Protein AF-A0A1Q2CVS3-F1 (afdb_monomer)

Foldseek 3Di:
DDDDDDDDDDDDDDDDDDDDDDDDDDDDDDPPPPPPDPQPDPDDQQVQLVCQLVLLVVVLVDAFAWFKWKDKSAFIWTWTHHPPDIDIDTRGGNDPDDDDDDDPPPDDAQPRADEDDPSVLVSVLCVVLVVPASDSIKMWMWGDNYHQWIKIFIFRDNDPVCVPPTQTPFIDISSHTQAQQQFWDDLVNLQSQLVSLQSNEDVQKFQKWKDWVQKTWTWYQDDPDDQARIKIFMDGSSRHGDYIDGHDDDCLAGPIDRSVPDGSVLVVVQVVVQVDTDRSNQATWMWMFTDGPNWTWIWIDDDPDIDIGTRD

Mean predicted aligned error: 12.72 Å

Structure (mmCIF, N/CA/C/O backbone):
data_AF-A0A1Q2CVS3-F1
#
_entry.id   AF-A0A1Q2CVS3-F1
#
loop_
_atom_site.group_PDB
_atom_site.id
_atom_site.type_symbol
_atom_site.label_atom_id
_atom_site.label_alt_id
_atom_site.label_comp_id
_atom_site.label_asym_id
_atom_site.label_entity_id
_atom_site.label_seq_id
_atom_site.pdbx_PDB_ins_code
_atom_site.Cartn_x
_atom_site.Cartn_y
_atom_site.Cartn_z
_atom_site.occupancy
_atom_site.B_iso_or_equiv
_atom_site.auth_seq_id
_atom_site.auth_comp_id
_atom_site.auth_asym_id
_atom_site.auth_atom_id
_atom_site.pdbx_PDB_model_num
ATOM 1 N N . MET A 1 1 ? -14.604 55.001 29.189 1.00 36.91 1 MET A N 1
ATOM 2 C CA . MET A 1 1 ? -14.299 56.024 28.166 1.00 36.91 1 MET A CA 1
ATOM 3 C C . MET A 1 1 ? -14.938 55.584 26.853 1.00 36.91 1 MET A C 1
ATOM 5 O O . MET A 1 1 ? -14.862 54.402 26.561 1.00 36.91 1 MET A O 1
ATOM 9 N N . ASN A 1 2 ? -15.637 56.514 26.179 1.00 31.83 2 ASN A N 1
ATOM 10 C CA . ASN A 1 2 ? -16.028 56.586 24.747 1.00 31.83 2 ASN A CA 1
ATOM 11 C C . ASN A 1 2 ? -15.478 55.481 23.822 1.00 31.83 2 ASN A C 1
ATOM 13 O O . ASN A 1 2 ? -14.306 55.166 23.947 1.00 31.83 2 ASN A O 1
ATOM 17 N N . ARG A 1 3 ? -16.114 54.937 22.776 1.00 35.22 3 ARG A N 1
ATOM 18 C CA . ARG A 1 3 ? -17.310 55.106 21.901 1.00 35.22 3 ARG A CA 1
ATOM 19 C C . ARG A 1 3 ? -17.257 53.824 21.007 1.00 35.22 3 ARG A C 1
ATOM 21 O O . ARG A 1 3 ? -16.189 53.245 20.892 1.00 35.22 3 ARG A O 1
ATOM 28 N N . GLY A 1 4 ? -18.263 53.298 20.317 1.00 33.56 4 GLY A N 1
ATOM 29 C CA . GLY A 1 4 ? -19.586 53.765 19.950 1.00 33.56 4 GLY A CA 1
ATOM 30 C C . GLY A 1 4 ? -20.357 52.661 19.200 1.00 33.56 4 GLY A C 1
ATOM 31 O O . GLY A 1 4 ? -19.797 51.656 18.771 1.00 33.56 4 GLY A O 1
ATOM 32 N N . ARG A 1 5 ? -21.669 52.883 19.091 1.00 40.38 5 ARG A N 1
ATOM 33 C CA . ARG A 1 5 ? -22.658 52.148 18.288 1.00 40.38 5 ARG A CA 1
ATOM 34 C C . ARG A 1 5 ? -22.689 52.675 16.854 1.00 40.38 5 ARG A C 1
ATOM 36 O O . ARG A 1 5 ? -22.696 53.894 16.725 1.00 40.38 5 ARG A O 1
ATOM 43 N N . ILE A 1 6 ? -22.916 51.797 15.870 1.00 39.94 6 ILE A N 1
ATOM 44 C CA . ILE A 1 6 ? -23.624 52.002 14.578 1.00 39.94 6 ILE A CA 1
ATOM 45 C C . ILE A 1 6 ? -24.090 50.569 14.180 1.00 39.94 6 ILE A C 1
ATOM 47 O O . ILE A 1 6 ? -23.236 49.698 14.123 1.00 39.94 6 ILE A O 1
ATOM 51 N N . GLY A 1 7 ? -25.353 50.117 14.063 1.00 32.38 7 GLY A N 1
ATOM 52 C CA . GLY A 1 7 ? -26.631 50.705 13.620 1.00 32.38 7 GLY A CA 1
ATOM 53 C C . GLY A 1 7 ? -26.681 50.726 12.080 1.00 32.38 7 GLY A C 1
ATOM 54 O O . GLY A 1 7 ? -25.805 51.322 11.497 1.00 32.38 7 GLY A O 1
ATOM 55 N N . LEU A 1 8 ? -27.621 50.214 11.287 1.00 30.94 8 LEU A N 1
ATOM 56 C CA . LEU A 1 8 ? -28.933 49.593 11.428 1.00 30.94 8 LEU A CA 1
ATOM 57 C C . LEU A 1 8 ? -29.437 49.345 9.967 1.00 30.94 8 LEU A C 1
ATOM 59 O O . LEU A 1 8 ? -29.049 50.094 9.077 1.00 30.94 8 LEU A O 1
ATOM 63 N N . LYS A 1 9 ? -30.409 48.434 9.785 1.00 30.69 9 LYS A N 1
ATOM 64 C CA . LYS A 1 9 ? -31.494 48.416 8.759 1.00 30.69 9 LYS A CA 1
ATOM 65 C C . LYS A 1 9 ? -31.236 48.012 7.287 1.00 30.69 9 LYS A C 1
ATOM 67 O O . LYS A 1 9 ? -30.745 48.783 6.477 1.00 30.69 9 LYS A O 1
ATOM 72 N N . LEU A 1 10 ? -31.772 46.826 6.962 1.00 38.09 10 LEU A N 1
ATOM 73 C CA . LEU A 1 10 ? -32.950 46.548 6.103 1.00 38.09 10 LEU A CA 1
ATOM 74 C C . LEU A 1 10 ? -33.295 47.521 4.957 1.00 38.09 10 LEU A C 1
ATOM 76 O O . LEU A 1 10 ? -33.606 48.686 5.199 1.00 38.09 10 LEU A O 1
ATOM 80 N N . GLY A 1 11 ? -33.483 46.950 3.762 1.00 29.53 11 GLY A N 1
ATOM 81 C CA . GLY A 1 11 ? -34.229 47.547 2.653 1.00 29.53 11 GLY A CA 1
ATOM 82 C C . GLY A 1 11 ? -34.824 46.483 1.725 1.00 29.53 11 GLY A C 1
ATOM 83 O O . GLY A 1 11 ? -34.102 45.843 0.971 1.00 29.53 11 GLY A O 1
ATOM 84 N N . PHE A 1 12 ? -36.142 46.302 1.818 1.00 34.72 12 PHE A N 1
ATOM 85 C CA . PHE A 1 12 ? -37.015 45.618 0.856 1.00 34.72 12 PHE A CA 1
ATOM 86 C C . PHE A 1 12 ? -37.082 46.395 -0.470 1.00 34.72 12 PHE A C 1
ATOM 88 O O . PHE A 1 12 ? -37.048 47.624 -0.458 1.00 34.72 12 PHE A O 1
ATOM 95 N N . GLY A 1 13 ? -37.325 45.703 -1.584 1.00 29.83 13 GLY A N 1
ATOM 96 C CA . GLY A 1 13 ? -37.742 46.341 -2.833 1.00 29.83 13 GLY A CA 1
ATOM 97 C C . GLY A 1 13 ? -38.099 45.319 -3.904 1.00 29.83 13 GLY A C 1
ATOM 98 O O . GLY A 1 13 ? -37.220 44.685 -4.473 1.00 29.83 13 GLY A O 1
ATOM 99 N N . ALA A 1 14 ? -39.395 45.161 -4.152 1.00 33.50 14 ALA A N 1
ATOM 100 C CA . ALA A 1 14 ? -39.967 44.300 -5.174 1.00 33.50 14 ALA A CA 1
ATOM 101 C C . ALA A 1 14 ? -40.617 45.139 -6.295 1.00 33.50 14 ALA A C 1
ATOM 103 O O . ALA A 1 14 ? -41.078 46.249 -6.035 1.00 33.50 14 ALA A O 1
ATOM 104 N N . LEU A 1 15 ? -40.773 44.493 -7.459 1.00 31.34 15 LEU A N 1
ATOM 105 C CA . LEU A 1 15 ? -41.832 44.641 -8.479 1.00 31.34 15 LEU A CA 1
ATOM 106 C C . LEU A 1 15 ? -41.731 45.621 -9.677 1.00 31.34 15 LEU A C 1
ATOM 108 O O . LEU A 1 15 ? -41.201 46.722 -9.593 1.00 31.34 15 LEU A O 1
ATOM 112 N N . CYS A 1 16 ? -42.437 45.157 -10.733 1.00 28.62 16 CYS A N 1
ATOM 113 C CA . CYS A 1 16 ? -42.870 45.736 -12.030 1.00 28.62 16 CYS A CA 1
ATOM 114 C C . CYS A 1 16 ? -41.885 45.548 -13.210 1.00 28.62 16 CYS A C 1
ATOM 116 O O . CYS A 1 16 ? -40.775 46.053 -13.151 1.00 28.62 16 CYS A O 1
ATOM 118 N N . VAL A 1 17 ? -42.107 44.724 -14.255 1.00 31.03 17 VAL A N 1
ATOM 119 C CA . VAL A 1 17 ? -43.226 44.409 -15.200 1.00 31.03 17 VAL A CA 1
ATOM 120 C C . VAL A 1 17 ? -43.328 45.357 -16.417 1.00 31.03 17 VAL A C 1
ATOM 122 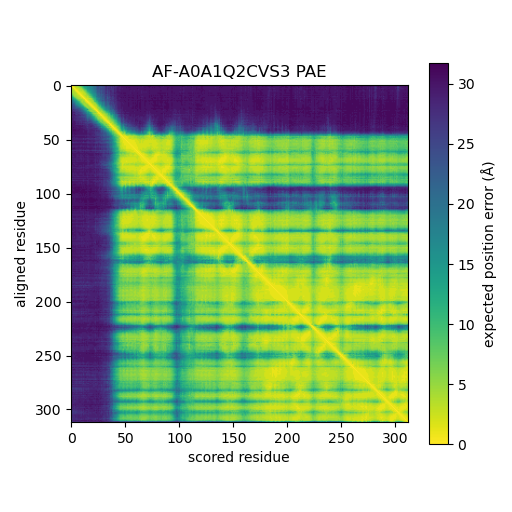O O . VAL A 1 17 ? -43.600 46.538 -16.243 1.00 31.03 17 VAL A O 1
ATOM 125 N N . ALA A 1 18 ? -43.258 44.731 -17.615 1.00 34.16 18 ALA A N 1
ATOM 126 C CA . ALA A 1 18 ? -43.735 45.130 -18.963 1.00 34.16 18 ALA A CA 1
ATOM 127 C C . ALA A 1 18 ? -42.984 46.260 -19.711 1.00 34.16 18 ALA A C 1
ATOM 129 O O . ALA A 1 18 ? -42.494 47.186 -19.090 1.00 34.16 18 ALA A O 1
ATOM 130 N N . ALA A 1 19 ? -42.902 46.339 -21.049 1.00 34.91 19 ALA A N 1
ATOM 131 C CA . ALA A 1 19 ? -43.145 45.453 -22.196 1.00 34.91 19 ALA A CA 1
ATOM 132 C C . ALA A 1 19 ? -42.658 46.183 -23.483 1.00 34.91 19 ALA A C 1
ATOM 134 O O . ALA A 1 19 ? -42.655 47.408 -23.526 1.00 34.91 19 ALA A O 1
ATOM 135 N N . ALA A 1 20 ? -42.385 45.394 -24.531 1.00 34.62 20 ALA A N 1
ATOM 136 C CA . ALA A 1 20 ? -42.551 45.675 -25.970 1.00 34.62 20 ALA A CA 1
ATOM 137 C C . ALA A 1 20 ? -41.551 46.547 -26.787 1.00 34.62 20 ALA A C 1
ATOM 139 O O . ALA A 1 20 ? -41.411 47.747 -26.597 1.00 34.62 20 ALA A O 1
ATOM 140 N N . ALA A 1 21 ? -41.074 45.883 -27.858 1.00 37.03 21 ALA A N 1
ATOM 141 C CA . ALA A 1 21 ? -40.982 46.317 -29.266 1.00 37.03 21 ALA A CA 1
ATOM 142 C C . ALA A 1 21 ? -39.640 46.814 -29.872 1.00 37.03 21 ALA A C 1
ATOM 144 O O . ALA A 1 21 ? -39.291 47.984 -29.797 1.00 37.03 21 ALA A O 1
ATOM 145 N N . ALA A 1 22 ? -39.068 45.899 -30.676 1.00 32.66 22 ALA A N 1
ATOM 146 C CA . ALA A 1 22 ? -38.680 46.050 -32.092 1.00 32.66 22 ALA A CA 1
ATOM 147 C C . ALA A 1 22 ? -37.236 46.434 -32.496 1.00 32.66 22 ALA A C 1
ATOM 149 O O . ALA A 1 22 ? -36.673 47.416 -32.027 1.00 32.66 22 ALA A O 1
ATOM 150 N N . CYS A 1 23 ? -36.779 45.690 -33.527 1.00 27.97 23 CYS A N 1
ATOM 151 C CA . CYS A 1 23 ? -35.682 45.950 -34.482 1.00 27.97 23 CYS A CA 1
ATOM 152 C C . CYS A 1 23 ? -34.262 45.719 -33.915 1.00 27.97 23 CYS A C 1
ATOM 154 O O . CYS A 1 23 ? -33.927 46.248 -32.873 1.00 27.97 23 CYS A O 1
ATOM 156 N N . THR A 1 24 ? -33.342 44.933 -34.485 1.00 35.06 24 THR A N 1
ATOM 157 C CA . THR A 1 24 ? -33.075 44.495 -35.867 1.00 35.06 24 THR A CA 1
ATOM 158 C C . THR A 1 24 ? -31.987 43.404 -35.843 1.00 35.06 24 THR A C 1
ATOM 160 O O . THR A 1 24 ? -31.015 43.556 -35.115 1.00 35.06 24 THR A O 1
ATOM 163 N N . GLY A 1 25 ? -32.141 42.367 -36.675 1.00 39.84 25 GLY A N 1
ATOM 164 C CA . GLY A 1 25 ? -31.099 41.534 -37.306 1.00 39.84 25 GLY A CA 1
ATOM 165 C C . GLY A 1 25 ? -29.820 41.147 -36.545 1.00 39.84 25 GLY A C 1
ATOM 166 O O . GLY A 1 25 ? -28.880 41.932 -36.460 1.00 39.84 25 GLY A O 1
ATOM 167 N N . THR A 1 26 ? -29.702 39.861 -36.214 1.00 42.12 26 THR A N 1
ATOM 168 C CA . THR A 1 26 ? -28.412 39.169 -36.052 1.00 42.12 26 THR A CA 1
ATOM 169 C C . THR A 1 26 ? -28.446 37.855 -36.838 1.00 42.12 26 THR A C 1
ATOM 171 O O . THR A 1 26 ? -29.460 37.157 -36.788 1.00 42.12 26 THR A O 1
ATOM 174 N N . PRO A 1 27 ? -27.396 37.523 -37.611 1.00 45.62 27 PRO A N 1
ATOM 175 C CA . PRO A 1 27 ? -27.364 36.301 -38.402 1.00 45.62 27 PRO A CA 1
ATOM 176 C C . PRO A 1 27 ? -27.197 35.076 -37.496 1.00 45.62 27 PRO A C 1
ATOM 178 O O . PRO A 1 27 ? -26.422 35.086 -36.542 1.00 45.62 27 PRO A O 1
ATOM 181 N N . GLU A 1 28 ? -27.944 34.028 -37.824 1.00 42.72 28 GLU A N 1
ATOM 182 C CA . GLU A 1 28 ? -27.868 32.687 -37.249 1.00 42.72 28 GLU A CA 1
ATOM 183 C C . GLU A 1 28 ? -26.441 32.120 -37.410 1.00 42.72 28 GLU A C 1
ATOM 185 O O . GLU A 1 28 ? -25.948 32.047 -38.541 1.00 42.72 28 GLU A O 1
ATOM 190 N N . PRO A 1 29 ? -25.730 31.743 -36.329 1.00 47.09 29 PRO A N 1
ATOM 191 C CA . PRO A 1 29 ? -24.482 31.015 -36.479 1.00 47.09 29 PRO A CA 1
ATOM 192 C C . PRO A 1 29 ? -24.809 29.593 -36.939 1.00 47.09 29 PRO A C 1
ATOM 194 O O . PRO A 1 29 ? -25.573 28.877 -36.292 1.00 47.09 29 PRO A O 1
ATOM 197 N N . ALA A 1 30 ? -24.229 29.195 -38.072 1.00 48.28 30 ALA A N 1
ATOM 198 C CA . ALA A 1 30 ? -24.288 27.826 -38.566 1.00 48.28 30 ALA A CA 1
ATOM 199 C C . ALA A 1 30 ? -23.888 26.836 -37.452 1.00 48.28 30 ALA A C 1
ATOM 201 O O . ALA A 1 30 ? -22.992 27.152 -36.662 1.00 48.28 30 ALA A O 1
ATOM 202 N N . PRO A 1 31 ? -24.507 25.643 -37.373 1.00 41.72 31 PRO A N 1
ATOM 203 C CA . PRO A 1 31 ? -24.134 24.647 -36.382 1.00 41.72 31 PRO A CA 1
ATOM 204 C C . PRO A 1 31 ? -22.678 24.240 -36.611 1.00 41.72 31 PRO A C 1
ATOM 206 O O . PRO A 1 31 ? -22.347 23.557 -37.580 1.00 41.72 31 PRO A O 1
ATOM 209 N N . THR A 1 32 ? -21.799 24.681 -35.713 1.00 38.53 32 THR A N 1
ATOM 210 C CA . THR A 1 32 ? -20.419 24.217 -35.644 1.00 38.53 32 THR A CA 1
ATOM 211 C C . THR A 1 32 ? -20.460 22.744 -35.267 1.00 38.53 32 THR A C 1
ATOM 213 O O . THR A 1 32 ? -20.572 22.385 -34.096 1.00 38.53 32 THR A O 1
ATOM 216 N N . THR A 1 33 ? -20.399 21.865 -36.264 1.00 37.47 33 THR A N 1
ATOM 217 C CA . THR A 1 33 ? -20.026 20.471 -36.048 1.00 37.47 33 THR A CA 1
ATOM 218 C C . THR A 1 33 ? -18.615 20.481 -35.477 1.00 37.47 33 THR A C 1
ATOM 220 O O . THR A 1 33 ? -17.645 20.688 -36.207 1.00 37.47 33 THR A O 1
ATOM 223 N N . LEU A 1 34 ? -18.511 20.320 -34.157 1.00 36.62 34 LEU A N 1
ATOM 224 C CA . LEU A 1 34 ? -17.269 19.991 -33.474 1.00 36.62 34 LEU A CA 1
ATOM 225 C C . LEU A 1 34 ? -16.791 18.660 -34.052 1.00 36.62 34 LEU A C 1
ATOM 227 O O . LEU A 1 34 ? -17.245 17.589 -33.658 1.00 36.62 34 LEU A O 1
ATOM 231 N N . SER A 1 35 ? -15.912 18.747 -35.047 1.00 38.91 35 SER A N 1
ATOM 232 C CA . SER A 1 35 ? -15.098 17.626 -35.481 1.00 38.91 35 SER A CA 1
ATOM 233 C C . SER A 1 35 ? -14.228 17.257 -34.288 1.00 38.91 35 SER A C 1
ATOM 235 O O . SER A 1 35 ? -13.233 17.926 -34.018 1.00 38.91 35 SER A O 1
ATOM 237 N N . ALA A 1 36 ? -14.642 16.241 -33.532 1.00 39.81 36 ALA A N 1
ATOM 238 C CA . ALA A 1 36 ? -13.784 15.609 -32.551 1.00 39.81 36 ALA A CA 1
ATOM 239 C C . ALA A 1 36 ? -12.568 15.085 -33.318 1.00 39.81 36 ALA A C 1
ATOM 241 O O . ALA A 1 36 ? -12.682 14.143 -34.105 1.00 39.81 36 ALA A O 1
ATOM 242 N N . SER A 1 37 ? -11.423 15.751 -33.158 1.00 37.53 37 SER A N 1
ATOM 243 C CA . SER A 1 37 ? -10.152 15.182 -33.587 1.00 37.53 37 SER A CA 1
ATOM 244 C C . SER A 1 37 ? -10.060 13.787 -32.970 1.00 37.53 37 SER A C 1
ATOM 246 O O . SER A 1 37 ? -10.314 13.659 -31.767 1.00 37.53 37 SER A O 1
ATOM 248 N N . PRO A 1 38 ? -9.766 12.740 -33.759 1.00 36.69 38 PRO A N 1
ATOM 249 C CA . PRO A 1 38 ? -9.561 11.420 -33.193 1.00 36.69 38 PRO A CA 1
ATOM 250 C C . PRO A 1 38 ? -8.479 11.542 -32.120 1.00 36.69 38 PRO A C 1
ATOM 252 O O . PRO A 1 38 ? -7.452 12.187 -32.351 1.00 36.69 38 PRO A O 1
ATOM 255 N N . LEU A 1 39 ? -8.755 10.983 -30.938 1.00 36.28 39 LEU A N 1
ATOM 256 C CA . LEU A 1 39 ? -7.764 10.849 -29.874 1.00 36.28 39 LEU A CA 1
ATOM 257 C C . LEU A 1 39 ? -6.471 10.307 -30.503 1.00 36.28 39 LEU A C 1
ATOM 259 O O . LEU A 1 39 ? -6.564 9.397 -31.337 1.00 36.28 39 LEU A O 1
ATOM 263 N N . PRO A 1 40 ? -5.295 10.878 -30.180 1.00 37.75 40 PRO A N 1
ATOM 264 C CA . PRO A 1 40 ? -4.041 10.376 -30.712 1.00 37.75 40 PRO A CA 1
ATOM 265 C C . PRO A 1 40 ? -3.969 8.872 -30.451 1.00 37.75 40 PRO A C 1
ATOM 267 O O . PRO A 1 40 ? -4.173 8.403 -29.332 1.00 37.75 40 PRO A O 1
ATOM 270 N N . VAL A 1 41 ? -3.761 8.121 -31.532 1.00 39.34 41 VAL A N 1
ATOM 271 C CA . VAL A 1 41 ? -3.515 6.679 -31.485 1.00 39.34 41 VAL A CA 1
ATOM 272 C C . VAL A 1 41 ? -2.334 6.462 -30.537 1.00 39.34 41 VAL A C 1
ATOM 274 O O . VAL A 1 41 ? -1.356 7.205 -30.669 1.00 39.34 41 VAL A O 1
ATOM 277 N N . PRO A 1 42 ? -2.395 5.502 -29.595 1.00 43.06 42 PRO A N 1
ATOM 278 C CA . PRO A 1 42 ? -1.277 5.241 -28.702 1.00 43.06 42 PRO A CA 1
ATOM 279 C C . PRO A 1 42 ? -0.013 5.024 -29.538 1.00 43.06 42 PRO A C 1
ATOM 281 O O . PRO A 1 42 ? 0.030 4.162 -30.420 1.00 43.06 42 PRO A O 1
ATOM 284 N N . SER A 1 43 ? 0.986 5.877 -29.300 1.00 50.56 43 SER A N 1
ATOM 285 C CA . SER A 1 43 ? 2.341 5.721 -29.817 1.00 50.56 43 SER A CA 1
ATOM 286 C C . SER A 1 43 ? 2.814 4.302 -29.508 1.00 50.56 43 SER A C 1
ATOM 288 O O . SER A 1 43 ? 2.524 3.800 -28.421 1.00 50.56 43 SER A O 1
ATOM 290 N N . ALA A 1 44 ? 3.505 3.660 -30.457 1.00 47.75 44 ALA A N 1
ATOM 291 C CA . ALA A 1 44 ? 4.076 2.325 -30.276 1.00 47.75 44 ALA A CA 1
ATOM 292 C C . ALA A 1 44 ? 4.723 2.181 -28.883 1.00 47.75 44 ALA A C 1
ATOM 294 O O . ALA A 1 44 ? 5.300 3.166 -28.399 1.00 47.75 44 ALA A O 1
ATOM 295 N N . PRO A 1 45 ? 4.614 1.003 -28.234 1.00 56.94 45 PRO A N 1
ATOM 296 C CA . PRO A 1 45 ? 5.171 0.808 -26.904 1.00 56.94 45 PRO A CA 1
ATOM 297 C C . PRO A 1 45 ? 6.640 1.250 -26.910 1.00 56.94 45 PRO A C 1
ATOM 299 O O . PRO A 1 45 ? 7.369 0.938 -27.857 1.00 56.94 45 PRO A O 1
ATOM 302 N N . PRO A 1 46 ? 7.074 2.055 -25.926 1.00 67.88 46 PRO A N 1
ATOM 303 C CA . PRO A 1 46 ? 8.443 2.538 -25.906 1.00 67.88 46 PRO A CA 1
ATOM 304 C C . PRO A 1 46 ? 9.410 1.357 -25.939 1.00 67.88 46 PRO A C 1
ATOM 306 O O . PRO A 1 46 ? 9.188 0.367 -25.249 1.00 67.88 46 PRO A O 1
ATOM 309 N N . ALA A 1 47 ? 10.511 1.486 -26.686 1.00 73.25 47 ALA A N 1
ATOM 310 C CA . ALA A 1 47 ? 11.510 0.424 -26.877 1.00 73.25 47 ALA A CA 1
ATOM 311 C C . ALA A 1 47 ? 12.092 -0.145 -25.563 1.00 73.25 47 ALA A C 1
ATOM 313 O O . ALA A 1 47 ? 12.739 -1.190 -25.555 1.00 73.25 47 ALA A O 1
ATOM 314 N N . VAL A 1 48 ? 11.885 0.549 -24.441 1.00 79.44 48 VAL A N 1
ATOM 315 C CA . VAL A 1 48 ? 12.191 0.062 -23.095 1.00 79.44 48 VAL A CA 1
ATOM 316 C C . VAL A 1 48 ? 11.297 -1.112 -22.683 1.00 79.44 48 VAL A C 1
ATOM 318 O O . VAL A 1 48 ? 11.816 -2.065 -22.107 1.00 79.44 48 VAL A O 1
ATOM 321 N N . LEU A 1 49 ? 10.000 -1.092 -23.009 1.00 80.94 49 LEU A N 1
ATOM 322 C CA . LEU A 1 49 ? 9.071 -2.185 -22.692 1.00 80.94 49 LEU A CA 1
ATOM 323 C C . LEU A 1 49 ? 9.431 -3.467 -23.452 1.00 80.94 49 LEU A C 1
ATOM 325 O O . LEU A 1 49 ? 9.469 -4.530 -22.844 1.00 80.94 49 LEU A O 1
ATOM 329 N N . ASP A 1 50 ? 9.842 -3.362 -24.720 1.00 83.44 50 ASP A N 1
ATOM 330 C CA . ASP A 1 50 ? 10.316 -4.514 -25.509 1.00 83.44 50 ASP A CA 1
ATOM 331 C C . ASP A 1 50 ? 11.559 -5.186 -24.896 1.00 83.44 50 ASP A C 1
ATOM 333 O O . ASP A 1 50 ? 11.807 -6.377 -25.090 1.00 83.44 50 ASP A O 1
ATOM 337 N N . ARG A 1 51 ? 12.371 -4.420 -24.156 1.00 85.75 51 ARG A N 1
ATOM 338 C CA . ARG A 1 51 ? 13.598 -4.903 -23.504 1.00 85.75 51 ARG A CA 1
ATOM 339 C C . ARG A 1 51 ? 13.364 -5.381 -22.076 1.00 85.75 51 ARG A C 1
ATOM 341 O O . ARG A 1 51 ? 14.212 -6.098 -21.549 1.00 85.75 51 ARG A O 1
ATOM 348 N N . LEU A 1 52 ? 12.250 -4.996 -21.456 1.00 87.69 52 LEU A N 1
ATOM 349 C CA . LEU A 1 52 ? 11.951 -5.279 -20.057 1.00 87.69 52 LEU A CA 1
ATOM 350 C C . LEU A 1 52 ? 11.989 -6.783 -19.714 1.00 87.69 52 LEU A C 1
ATOM 352 O O . LEU A 1 52 ? 12.603 -7.104 -18.696 1.00 87.69 52 LEU A O 1
ATOM 356 N N . PRO A 1 53 ? 11.461 -7.715 -20.541 1.00 88.50 53 PRO A N 1
ATOM 357 C CA . PRO A 1 53 ? 11.560 -9.146 -20.251 1.00 88.50 53 PRO A CA 1
ATOM 358 C C . PRO A 1 53 ? 13.009 -9.622 -20.078 1.00 88.50 53 PRO A C 1
ATOM 360 O O . PRO A 1 53 ? 13.326 -10.284 -19.096 1.00 88.50 53 PRO A O 1
ATOM 363 N N . ALA A 1 54 ? 13.906 -9.219 -20.986 1.00 86.38 54 ALA A N 1
ATOM 364 C CA . ALA A 1 54 ? 15.318 -9.599 -20.933 1.00 86.38 54 ALA A CA 1
ATOM 365 C C . ALA A 1 54 ? 16.051 -8.962 -19.741 1.00 86.38 54 ALA A C 1
ATOM 367 O O . ALA A 1 54 ? 16.968 -9.560 -19.187 1.00 86.38 54 ALA A O 1
ATOM 368 N N . VAL A 1 55 ? 15.648 -7.752 -19.337 1.00 87.44 55 VAL A N 1
ATOM 369 C CA . VAL A 1 55 ? 16.197 -7.083 -18.148 1.00 87.44 55 VAL A CA 1
ATOM 370 C C . VAL A 1 55 ? 15.829 -7.834 -16.879 1.00 87.44 55 VAL A C 1
ATOM 372 O O . VAL A 1 55 ? 16.690 -8.036 -16.029 1.00 87.44 55 VAL A O 1
ATOM 375 N N . ILE A 1 56 ? 14.566 -8.244 -16.741 1.00 86.56 56 ILE A N 1
ATOM 376 C CA . ILE A 1 56 ? 14.123 -8.971 -15.550 1.00 86.56 56 ILE A CA 1
ATOM 377 C C . ILE A 1 56 ? 14.752 -10.369 -15.524 1.00 86.56 56 ILE A C 1
ATOM 379 O O . ILE A 1 56 ? 15.210 -10.798 -14.470 1.00 86.56 56 ILE A O 1
ATOM 383 N N . GLU A 1 57 ? 14.866 -11.044 -16.670 1.00 85.94 57 GLU A N 1
ATOM 384 C CA . GLU A 1 57 ? 15.567 -12.329 -16.760 1.00 85.94 57 GLU A CA 1
ATOM 385 C C . GLU A 1 57 ? 17.034 -12.200 -16.318 1.00 85.94 57 GLU A C 1
ATOM 387 O O . GLU A 1 57 ? 17.480 -12.946 -15.450 1.00 85.94 57 GLU A O 1
ATOM 392 N N . ASP A 1 58 ? 17.769 -11.204 -16.819 1.00 85.44 58 ASP A N 1
ATOM 393 C CA . ASP A 1 58 ? 19.149 -10.942 -16.394 1.00 85.44 58 ASP A CA 1
ATOM 394 C C . ASP A 1 58 ? 19.239 -10.675 -14.882 1.00 85.44 58 ASP A C 1
ATOM 396 O O . ASP A 1 58 ? 20.051 -11.288 -14.188 1.00 85.44 58 ASP A O 1
ATOM 400 N N . LEU A 1 59 ? 18.338 -9.848 -14.348 1.00 84.44 59 LEU A N 1
ATOM 401 C CA . LEU A 1 59 ? 18.217 -9.576 -12.918 1.00 84.44 59 LEU A CA 1
ATOM 402 C C . LEU A 1 59 ? 18.013 -10.842 -12.068 1.00 84.44 59 LEU A C 1
ATOM 404 O O . LEU A 1 59 ? 18.619 -10.939 -11.004 1.00 84.44 59 LEU A O 1
ATOM 408 N N . THR A 1 60 ? 17.241 -11.833 -12.535 1.00 81.44 60 THR A N 1
ATOM 409 C CA . THR A 1 60 ? 17.066 -13.106 -11.799 1.00 81.44 60 THR A CA 1
ATOM 410 C C . THR A 1 60 ? 18.334 -13.949 -11.702 1.00 81.44 60 THR A C 1
ATOM 412 O O . THR A 1 60 ? 18.423 -14.825 -10.843 1.00 81.44 60 THR A O 1
ATOM 415 N N . THR A 1 61 ? 19.314 -13.718 -12.579 1.00 82.00 61 THR A N 1
ATOM 416 C CA . THR A 1 61 ? 20.570 -14.483 -12.597 1.00 82.00 61 THR A CA 1
ATOM 417 C C . THR A 1 61 ? 21.685 -13.838 -11.777 1.00 82.00 61 THR A C 1
ATOM 419 O O . THR A 1 61 ? 22.721 -14.466 -11.538 1.00 82.00 61 THR A O 1
ATOM 422 N N . ARG A 1 62 ? 21.498 -12.586 -11.351 1.00 81.69 62 ARG A N 1
ATOM 423 C CA . ARG A 1 62 ? 22.503 -11.818 -10.614 1.00 81.69 62 ARG A CA 1
ATOM 424 C C . ARG A 1 62 ? 22.464 -12.145 -9.118 1.00 81.69 62 ARG A C 1
ATOM 426 O O . ARG A 1 62 ? 21.406 -12.466 -8.584 1.00 81.69 62 ARG A O 1
ATOM 433 N N . PRO A 1 63 ? 23.607 -12.053 -8.416 1.00 77.88 63 PRO A N 1
ATOM 434 C CA . PRO A 1 63 ? 23.608 -12.109 -6.963 1.00 77.88 63 PRO A CA 1
ATOM 435 C C . PRO A 1 63 ? 22.914 -10.871 -6.380 1.00 77.88 63 PRO A C 1
ATOM 437 O O . PRO A 1 63 ? 23.141 -9.751 -6.840 1.00 77.88 63 PRO A O 1
ATOM 440 N N . GLY A 1 64 ? 22.115 -11.086 -5.338 1.00 77.94 64 GLY A N 1
ATOM 441 C CA . GLY A 1 64 ? 21.424 -10.036 -4.595 1.00 77.94 64 GLY A CA 1
ATOM 442 C C . GLY A 1 64 ? 19.903 -10.082 -4.726 1.00 77.94 64 GLY A C 1
ATOM 443 O O . GLY A 1 64 ? 19.345 -10.789 -5.560 1.00 77.94 64 GLY A O 1
ATOM 444 N N . GLU A 1 65 ? 19.238 -9.330 -3.859 1.00 80.75 65 GLU A N 1
ATOM 445 C CA . GLU A 1 65 ? 17.784 -9.264 -3.731 1.00 80.75 65 GLU A CA 1
ATOM 446 C C . GLU A 1 65 ? 17.266 -7.919 -4.232 1.00 80.75 65 GLU A C 1
ATOM 448 O O . GLU A 1 65 ? 17.820 -6.865 -3.913 1.00 80.75 65 GLU A O 1
ATOM 453 N N . ILE A 1 66 ? 16.206 -7.939 -5.035 1.00 83.75 66 ILE A N 1
ATOM 454 C CA . ILE A 1 66 ? 15.663 -6.726 -5.646 1.00 83.75 66 ILE A CA 1
ATOM 455 C C . ILE A 1 66 ? 14.545 -6.192 -4.778 1.00 83.75 66 ILE A C 1
ATOM 457 O O . ILE A 1 66 ? 13.516 -6.836 -4.626 1.00 83.75 66 ILE A O 1
ATOM 461 N N . SER A 1 67 ? 14.726 -4.985 -4.257 1.00 81.12 67 SER A N 1
ATOM 462 C CA . SER A 1 67 ? 13.711 -4.314 -3.440 1.00 81.12 67 SER A CA 1
ATOM 463 C C . SER A 1 67 ? 12.874 -3.316 -4.235 1.00 81.12 67 SER A C 1
ATOM 465 O O . SER A 1 67 ? 11.741 -3.023 -3.858 1.00 81.12 67 SER A O 1
ATOM 467 N N . LEU A 1 68 ? 13.393 -2.806 -5.359 1.00 87.12 68 LEU A N 1
ATOM 468 C CA . LEU A 1 68 ? 12.705 -1.807 -6.176 1.00 87.12 68 LEU A CA 1
ATOM 469 C C . LEU A 1 68 ? 13.061 -1.936 -7.659 1.00 87.12 68 LEU A C 1
ATOM 471 O O . LEU A 1 68 ? 14.235 -2.066 -8.009 1.00 87.12 68 LEU A O 1
ATOM 475 N N . LEU A 1 69 ? 12.053 -1.810 -8.522 1.00 89.44 69 LEU A N 1
ATOM 476 C CA . LEU A 1 69 ? 12.182 -1.659 -9.969 1.00 89.44 69 LEU A CA 1
ATOM 477 C C . LEU A 1 69 ? 11.449 -0.389 -10.417 1.00 89.44 69 LEU A C 1
ATOM 479 O O . LEU A 1 69 ? 10.252 -0.239 -10.194 1.00 89.44 69 LEU A O 1
ATOM 483 N N . GLN A 1 70 ? 12.158 0.517 -11.078 1.00 90.31 70 GLN A N 1
ATOM 484 C CA . GLN A 1 70 ? 11.596 1.720 -11.680 1.00 90.31 70 GLN A CA 1
ATOM 485 C C . GLN A 1 70 ? 11.661 1.591 -13.200 1.00 90.31 70 GLN A C 1
ATOM 487 O O . GLN A 1 70 ? 12.737 1.432 -13.778 1.00 90.31 70 GLN A O 1
ATOM 492 N N . VAL A 1 71 ? 10.506 1.675 -13.854 1.00 90.00 71 VAL A N 1
ATOM 493 C CA . VAL A 1 71 ? 10.366 1.609 -15.307 1.00 90.00 71 VAL A CA 1
ATOM 494 C C . VAL A 1 71 ? 9.757 2.906 -15.805 1.00 90.00 71 VAL A C 1
ATOM 496 O O . VAL A 1 71 ? 8.690 3.328 -15.371 1.00 90.00 71 VAL A O 1
ATOM 499 N N . THR A 1 72 ? 10.427 3.541 -16.752 1.00 87.75 72 THR A N 1
ATOM 500 C CA . THR A 1 72 ? 9.913 4.724 -17.443 1.00 87.75 72 THR A CA 1
ATOM 501 C C . THR A 1 72 ? 9.917 4.484 -18.946 1.00 87.75 72 THR A C 1
ATOM 503 O O . THR A 1 72 ? 10.390 3.451 -19.424 1.00 87.75 72 THR A O 1
ATOM 506 N N . ARG A 1 73 ? 9.455 5.474 -19.713 1.00 82.88 73 ARG A N 1
ATOM 507 C CA . ARG A 1 73 ? 9.589 5.473 -21.178 1.00 82.88 73 ARG A CA 1
ATOM 508 C C . ARG A 1 73 ? 11.038 5.266 -21.647 1.00 82.88 73 ARG A C 1
ATOM 510 O O . ARG A 1 73 ? 11.252 4.626 -22.674 1.00 82.88 73 ARG A O 1
ATOM 517 N N . ASP A 1 74 ? 12.013 5.801 -20.908 1.00 81.81 74 ASP A N 1
ATOM 518 C CA . ASP A 1 74 ? 13.391 5.961 -21.393 1.00 81.81 74 ASP A CA 1
ATOM 519 C C . ASP A 1 74 ? 14.406 5.062 -20.682 1.00 81.81 74 ASP A C 1
ATOM 521 O O . ASP A 1 74 ? 15.509 4.862 -21.190 1.00 81.81 74 ASP A O 1
ATOM 525 N N . HIS A 1 75 ? 14.071 4.515 -19.513 1.00 85.44 75 HIS A N 1
ATOM 526 C CA . HIS A 1 75 ? 14.996 3.673 -18.766 1.00 85.44 75 HIS A CA 1
ATOM 527 C C . HIS A 1 75 ? 14.317 2.662 -17.844 1.00 85.44 75 HIS A C 1
ATOM 529 O O . HIS A 1 75 ? 13.164 2.833 -17.445 1.00 85.44 75 HIS A O 1
ATOM 535 N N . VAL A 1 76 ? 15.102 1.652 -17.466 1.00 88.44 76 VAL A N 1
ATOM 536 C CA . VAL A 1 76 ? 14.821 0.734 -16.359 1.00 88.44 76 VAL A CA 1
ATOM 537 C C . VAL A 1 76 ? 15.938 0.869 -15.339 1.00 88.44 76 VAL A C 1
ATOM 539 O O . VAL A 1 76 ? 17.115 0.782 -15.693 1.00 88.44 76 VAL A O 1
ATOM 542 N N . ALA A 1 77 ? 15.564 1.065 -14.086 1.00 88.75 77 ALA A N 1
ATOM 543 C CA . ALA A 1 77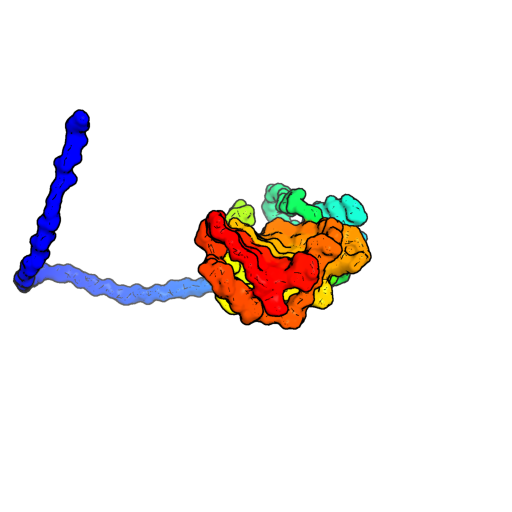 ? 16.462 1.157 -12.952 1.00 88.75 77 ALA A CA 1
ATOM 544 C C . ALA A 1 77 ? 16.022 0.188 -11.849 1.00 88.75 77 ALA A C 1
ATOM 546 O O . ALA A 1 77 ? 14.831 -0.072 -11.697 1.00 88.75 77 ALA A O 1
ATOM 547 N N . ALA A 1 78 ? 16.969 -0.332 -11.075 1.00 88.44 78 ALA A N 1
ATOM 548 C CA . ALA A 1 78 ? 16.686 -1.238 -9.969 1.00 88.44 78 ALA A CA 1
ATOM 549 C C . ALA A 1 78 ? 17.512 -0.906 -8.724 1.00 88.44 78 ALA A C 1
ATOM 551 O O . ALA A 1 78 ? 18.614 -0.354 -8.808 1.00 88.44 78 ALA A O 1
ATOM 552 N N . ARG A 1 79 ? 16.973 -1.280 -7.564 1.00 85.81 79 ARG A N 1
ATOM 553 C CA . ARG A 1 79 ? 17.692 -1.326 -6.290 1.00 85.81 79 ARG A CA 1
ATOM 554 C C . ARG A 1 79 ? 17.948 -2.779 -5.915 1.00 85.81 79 ARG A C 1
ATOM 556 O O . ARG A 1 79 ? 17.004 -3.565 -5.865 1.00 85.81 79 ARG A O 1
ATOM 563 N N . ILE A 1 80 ? 19.211 -3.109 -5.657 1.00 84.44 80 ILE A N 1
ATOM 564 C CA . ILE A 1 80 ? 19.677 -4.475 -5.400 1.00 84.44 80 ILE A CA 1
ATOM 565 C C . ILE A 1 80 ? 20.441 -4.509 -4.072 1.00 84.44 80 ILE A C 1
ATOM 567 O O . ILE A 1 80 ? 21.332 -3.687 -3.846 1.00 84.44 80 ILE A O 1
ATOM 571 N N . HIS A 1 81 ? 20.104 -5.460 -3.206 1.00 80.50 81 HIS A N 1
ATOM 572 C CA . HIS A 1 81 ? 20.741 -5.709 -1.917 1.00 80.50 81 HIS A CA 1
ATOM 573 C C . HIS A 1 81 ? 21.654 -6.936 -2.011 1.00 80.50 81 HIS A C 1
ATOM 575 O O . HIS A 1 81 ? 21.194 -8.031 -2.313 1.00 80.50 81 HIS A O 1
ATOM 581 N N . GLU A 1 82 ? 22.948 -6.774 -1.742 1.00 82.62 82 GLU A N 1
ATOM 582 C CA . GLU A 1 82 ? 23.917 -7.874 -1.682 1.00 82.62 82 GLU A CA 1
ATOM 583 C C . GLU A 1 82 ? 24.603 -7.860 -0.309 1.00 82.62 82 GLU A C 1
ATOM 585 O O . GLU A 1 82 ? 25.552 -7.107 -0.069 1.00 82.62 82 GLU A O 1
ATOM 590 N N . GLY A 1 83 ? 24.078 -8.662 0.622 1.00 78.31 83 GLY A N 1
ATOM 591 C CA . GLY A 1 83 ? 24.439 -8.564 2.039 1.00 78.31 83 GLY A CA 1
ATOM 592 C C . GLY A 1 83 ? 24.074 -7.186 2.599 1.00 78.31 83 GLY A C 1
ATOM 593 O O . GLY A 1 83 ? 22.968 -6.703 2.380 1.00 78.31 83 GLY A O 1
ATOM 594 N N . ASP A 1 84 ? 25.025 -6.525 3.260 1.00 77.88 84 ASP A N 1
ATOM 595 C CA . ASP A 1 84 ? 24.827 -5.188 3.847 1.00 77.88 84 ASP A CA 1
ATOM 596 C C . ASP A 1 84 ? 24.960 -4.045 2.820 1.00 77.88 84 ASP A C 1
ATOM 598 O O . ASP A 1 84 ? 24.876 -2.865 3.166 1.00 77.88 84 ASP A O 1
ATOM 602 N N . GLN A 1 85 ? 25.226 -4.362 1.548 1.00 78.81 85 GLN A N 1
ATOM 603 C CA . GLN A 1 85 ? 25.384 -3.358 0.500 1.00 78.81 85 GLN A CA 1
ATOM 604 C C . GLN A 1 85 ? 24.094 -3.176 -0.290 1.00 78.81 85 GLN A C 1
ATOM 606 O O . GLN A 1 85 ? 23.568 -4.122 -0.865 1.00 78.81 85 GLN A O 1
ATOM 611 N N . THR A 1 86 ? 23.645 -1.927 -0.402 1.00 80.75 86 THR A N 1
ATOM 612 C CA . THR A 1 86 ? 22.590 -1.530 -1.342 1.00 80.75 86 THR A CA 1
ATOM 613 C C . THR A 1 86 ? 23.224 -0.868 -2.559 1.00 80.75 86 THR A C 1
ATOM 615 O O . THR A 1 86 ? 24.040 0.047 -2.417 1.00 80.75 86 THR A O 1
ATOM 618 N N . ARG A 1 87 ? 22.852 -1.317 -3.759 1.00 83.44 87 ARG A N 1
ATOM 619 C CA . ARG A 1 87 ? 23.274 -0.734 -5.036 1.00 83.44 87 ARG A CA 1
ATOM 620 C C . ARG A 1 87 ? 22.072 -0.223 -5.809 1.00 83.44 87 ARG A C 1
ATOM 622 O O . ARG A 1 87 ? 21.001 -0.825 -5.806 1.00 83.44 87 ARG A O 1
ATOM 629 N N . HIS A 1 88 ? 22.299 0.876 -6.509 1.00 83.94 88 HIS A N 1
ATOM 630 C CA . HIS A 1 88 ? 21.358 1.503 -7.423 1.00 83.94 88 HIS A CA 1
ATOM 631 C C . HIS A 1 88 ? 21.906 1.343 -8.834 1.00 83.94 88 HIS A C 1
ATOM 633 O O . HIS A 1 88 ? 22.974 1.874 -9.144 1.00 83.94 88 HIS A O 1
ATOM 639 N N . GLU A 1 89 ? 21.205 0.589 -9.675 1.00 84.31 89 GLU A N 1
ATOM 640 C CA . GLU A 1 89 ? 21.681 0.232 -11.008 1.00 84.31 89 GLU A CA 1
ATOM 641 C C . GLU A 1 89 ? 20.731 0.726 -12.096 1.00 84.31 89 GLU A C 1
ATOM 643 O O . GLU A 1 89 ? 19.521 0.516 -12.042 1.00 84.31 89 GLU A O 1
ATOM 648 N N . LEU A 1 90 ? 21.302 1.359 -13.119 1.00 84.06 90 LEU A N 1
ATOM 649 C CA . LEU A 1 90 ? 20.614 1.688 -14.360 1.00 84.06 90 LEU A CA 1
ATOM 650 C C . LEU A 1 90 ? 20.822 0.533 -15.345 1.00 84.06 90 LEU A C 1
ATOM 652 O O . LEU A 1 90 ? 21.940 0.301 -15.802 1.00 84.06 90 LEU A O 1
ATOM 656 N N . LEU A 1 91 ? 19.756 -0.200 -15.653 1.00 83.75 91 LEU A N 1
ATOM 657 C CA . LEU A 1 91 ? 19.815 -1.462 -16.399 1.00 83.75 91 LEU A CA 1
ATOM 658 C C . LEU A 1 91 ? 19.620 -1.255 -17.899 1.00 83.75 91 LEU A C 1
ATOM 660 O O . LEU A 1 91 ? 20.284 -1.875 -18.728 1.00 83.75 91 LEU A O 1
ATOM 664 N N . VAL A 1 92 ? 18.708 -0.354 -18.255 1.00 81.94 92 VAL A N 1
ATOM 665 C CA . VAL A 1 92 ? 18.452 0.048 -19.638 1.00 81.94 92 VAL A CA 1
ATOM 666 C C . VAL A 1 92 ? 18.347 1.550 -19.687 1.00 81.94 92 VAL A C 1
ATOM 668 O O . VAL A 1 92 ? 17.654 2.140 -18.871 1.00 81.94 92 VAL A O 1
ATOM 671 N N . GLN A 1 93 ? 18.978 2.150 -20.689 1.00 77.62 93 GLN A N 1
ATOM 672 C CA . GLN A 1 93 ? 18.768 3.539 -21.051 1.00 77.62 93 GLN A CA 1
ATOM 673 C C . GLN A 1 93 ? 18.628 3.630 -22.567 1.00 77.62 93 GLN A C 1
ATOM 675 O O . GLN A 1 93 ? 19.482 3.142 -23.313 1.00 77.62 93 GLN A O 1
ATOM 680 N N . ASN A 1 94 ? 17.529 4.218 -23.018 1.00 65.94 94 ASN A N 1
ATOM 681 C CA . ASN A 1 94 ? 17.295 4.536 -24.413 1.00 65.94 94 ASN A CA 1
ATOM 682 C C . ASN A 1 94 ? 17.915 5.918 -24.670 1.00 65.94 94 ASN A C 1
ATOM 684 O O . ASN A 1 94 ? 17.307 6.951 -24.400 1.00 65.94 94 ASN A O 1
ATOM 688 N N . TYR A 1 95 ? 19.188 5.953 -25.063 1.00 52.25 95 TYR A N 1
ATOM 689 C CA . TYR A 1 95 ? 19.868 7.215 -25.350 1.00 52.25 95 TYR A CA 1
ATOM 690 C C . TYR A 1 95 ? 19.479 7.741 -26.733 1.00 52.25 95 TYR A C 1
ATOM 692 O O . TYR A 1 95 ? 19.886 7.169 -27.736 1.00 52.25 95 TYR A O 1
ATOM 700 N N . ASP A 1 96 ? 18.809 8.894 -26.745 1.00 44.59 96 ASP A N 1
ATOM 701 C CA . ASP A 1 96 ? 19.003 9.934 -27.771 1.00 44.59 96 ASP A CA 1
ATOM 702 C C . ASP A 1 96 ? 19.264 11.333 -27.162 1.00 44.59 96 ASP A C 1
ATOM 704 O O . ASP A 1 96 ? 19.650 12.255 -27.878 1.00 44.59 96 ASP A O 1
ATOM 708 N N . GLN A 1 97 ? 19.123 11.535 -25.840 1.00 43.28 97 GLN A N 1
ATOM 709 C CA . GLN A 1 97 ? 19.352 12.842 -25.201 1.00 43.28 97 GLN A CA 1
ATOM 710 C C . GLN A 1 97 ? 20.093 12.720 -23.859 1.00 43.28 97 GLN A C 1
ATOM 712 O O . GLN A 1 97 ? 19.732 11.922 -22.997 1.00 43.28 97 GLN A O 1
ATOM 717 N N . GLY A 1 98 ? 21.161 13.509 -23.701 1.00 37.72 98 GLY A N 1
ATOM 718 C CA . GLY A 1 98 ? 22.127 13.470 -22.595 1.00 37.72 98 GLY A CA 1
ATOM 719 C C . GLY A 1 98 ? 21.620 13.994 -21.248 1.00 37.72 98 GLY A C 1
ATOM 720 O O . GLY A 1 98 ? 22.203 14.929 -20.704 1.00 37.72 98 GLY A O 1
ATOM 721 N N . ASN A 1 99 ? 20.568 13.391 -20.697 1.00 42.88 99 ASN A N 1
ATOM 722 C CA . ASN A 1 99 ? 20.091 13.714 -19.354 1.00 42.88 99 ASN A CA 1
ATOM 723 C C . ASN A 1 99 ? 20.904 12.996 -18.251 1.00 42.88 99 ASN A C 1
ATOM 725 O O . ASN A 1 99 ? 21.381 11.877 -18.470 1.00 42.88 99 ASN A O 1
ATOM 729 N N . PRO A 1 100 ? 21.088 13.644 -17.080 1.00 41.94 100 PRO A N 1
ATOM 730 C CA . PRO A 1 100 ? 21.888 13.132 -15.965 1.00 41.94 100 PRO A CA 1
ATOM 731 C C . PRO A 1 100 ? 21.275 11.881 -15.302 1.00 41.94 100 PRO A C 1
ATOM 733 O O . PRO A 1 100 ? 20.094 11.594 -15.508 1.00 41.94 100 PRO A O 1
ATOM 736 N N . PRO A 1 101 ? 22.074 11.129 -14.514 1.00 43.50 101 PRO A N 1
ATOM 737 C CA . PRO A 1 101 ? 21.642 9.901 -13.851 1.00 43.50 101 PRO A CA 1
ATOM 738 C C . PRO A 1 101 ? 20.432 10.124 -12.940 1.00 43.50 101 PRO A C 1
ATOM 740 O O . PRO A 1 101 ? 20.307 11.151 -12.274 1.00 43.50 101 PRO A O 1
ATOM 743 N N . VAL A 1 102 ? 19.549 9.129 -12.939 1.00 48.84 102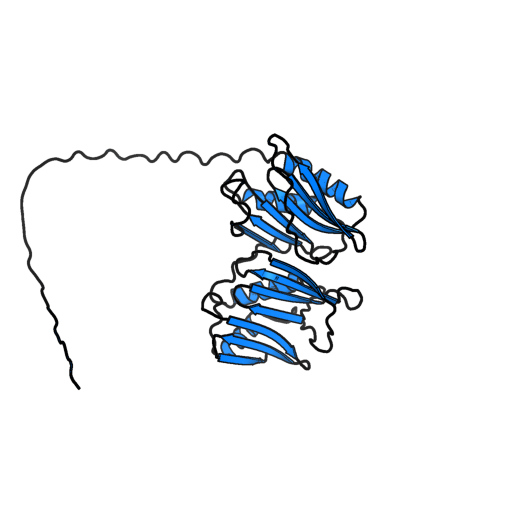 VAL A N 1
ATOM 744 C CA . VAL A 1 102 ? 18.278 9.108 -12.213 1.00 48.84 102 VAL A CA 1
ATOM 745 C C . VAL A 1 102 ? 18.541 9.024 -10.711 1.00 48.84 102 VAL A C 1
ATOM 747 O O . VAL A 1 102 ? 19.285 8.157 -10.255 1.00 48.84 102 VAL A O 1
ATOM 750 N N . ASP A 1 103 ? 17.918 9.920 -9.945 1.00 48.88 103 ASP A N 1
ATOM 751 C CA . ASP A 1 103 ? 17.883 9.849 -8.485 1.00 48.88 103 ASP A CA 1
ATOM 752 C C . ASP A 1 103 ? 16.850 8.794 -8.073 1.00 48.88 103 ASP A C 1
ATOM 754 O O . ASP A 1 103 ? 15.652 9.066 -7.977 1.00 48.88 103 ASP A O 1
ATOM 758 N N . ILE A 1 104 ? 17.304 7.552 -7.899 1.00 52.22 104 ILE A N 1
ATOM 759 C CA . ILE A 1 104 ? 16.479 6.464 -7.367 1.00 52.22 104 ILE A CA 1
ATOM 760 C C . ILE A 1 104 ? 16.358 6.700 -5.856 1.00 52.22 104 ILE A C 1
ATOM 762 O O . ILE A 1 104 ? 17.095 6.096 -5.080 1.00 52.22 104 ILE A O 1
ATOM 766 N N . GLY A 1 105 ? 15.472 7.627 -5.469 1.00 49.06 105 GLY A N 1
ATOM 767 C CA . GLY A 1 105 ? 15.052 7.978 -4.104 1.00 49.06 105 GLY A CA 1
ATOM 768 C C . GLY A 1 105 ? 15.998 7.540 -2.982 1.00 49.06 105 GLY A C 1
ATOM 769 O O . GLY A 1 105 ? 15.963 6.397 -2.532 1.00 49.06 105 GLY A O 1
ATOM 770 N N . ARG A 1 106 ? 16.840 8.455 -2.503 1.00 43.00 106 ARG A N 1
ATOM 771 C CA . ARG A 1 106 ? 17.985 8.156 -1.626 1.00 43.00 106 ARG A CA 1
ATOM 772 C C . ARG A 1 106 ? 17.683 7.605 -0.227 1.00 43.00 106 ARG A C 1
ATOM 774 O O . ARG A 1 106 ? 18.618 7.182 0.444 1.00 43.00 106 ARG A O 1
ATOM 781 N N . ASN A 1 107 ? 16.436 7.607 0.219 1.00 42.97 107 ASN A N 1
ATOM 782 C CA . ASN A 1 107 ? 16.096 7.270 1.595 1.00 42.97 107 ASN A CA 1
ATOM 783 C C . ASN A 1 107 ? 15.126 6.098 1.580 1.00 42.97 107 ASN A C 1
ATOM 785 O O . ASN A 1 107 ? 14.075 6.200 0.961 1.00 42.97 107 ASN A O 1
ATOM 789 N N . ASP A 1 108 ? 15.570 4.962 2.117 1.00 47.38 108 ASP A N 1
ATOM 790 C CA . ASP A 1 108 ? 14.837 4.106 3.062 1.00 47.38 108 ASP A CA 1
ATOM 791 C C . ASP A 1 108 ? 15.430 2.690 3.040 1.00 47.38 108 ASP A C 1
ATOM 793 O O . ASP A 1 108 ? 15.838 2.176 1.992 1.00 47.38 108 ASP A O 1
ATOM 797 N N . GLU A 1 109 ? 15.552 2.102 4.230 1.00 49.97 109 GLU A N 1
ATOM 798 C CA . GLU A 1 109 ? 15.992 0.727 4.468 1.00 49.97 109 GLU A CA 1
ATOM 799 C C . GLU A 1 109 ? 14.852 -0.219 4.091 1.00 49.97 109 GLU A C 1
ATOM 801 O O . GLU A 1 109 ? 14.053 -0.639 4.926 1.00 49.97 109 GLU A O 1
ATOM 806 N N . PHE A 1 110 ? 14.752 -0.527 2.802 1.00 53.12 110 PHE A N 1
ATOM 807 C CA . PHE A 1 110 ? 13.879 -1.600 2.357 1.00 53.12 110 PHE A CA 1
ATOM 808 C C . PHE A 1 110 ? 14.418 -2.914 2.930 1.00 53.12 110 PHE A C 1
ATOM 810 O O . PHE A 1 110 ? 15.637 -3.129 2.873 1.00 53.12 110 PHE A O 1
ATOM 817 N N . PRO A 1 111 ? 13.559 -3.811 3.451 1.00 48.88 111 PRO A N 1
ATOM 818 C CA . PRO A 1 111 ? 13.954 -5.204 3.555 1.00 48.88 111 PRO A CA 1
ATOM 819 C C . PRO A 1 111 ? 14.578 -5.643 2.243 1.00 48.88 111 PRO A C 1
ATOM 821 O O . PRO A 1 111 ? 14.151 -5.201 1.180 1.00 48.88 111 PRO A O 1
ATOM 824 N N . ALA A 1 112 ? 15.551 -6.533 2.314 1.00 48.28 112 ALA A N 1
ATOM 825 C CA . ALA A 1 112 ? 15.857 -7.368 1.177 1.00 48.28 112 ALA A CA 1
ATOM 826 C C . ALA A 1 112 ? 14.705 -8.400 1.105 1.00 48.28 112 ALA A C 1
ATOM 828 O O . ALA A 1 112 ? 14.561 -9.203 2.037 1.00 48.28 112 ALA A O 1
ATOM 829 N N . PRO A 1 113 ? 13.764 -8.306 0.142 1.00 53.19 113 PRO A N 1
ATOM 830 C CA . PRO A 1 113 ? 12.819 -9.379 -0.061 1.00 53.19 113 PRO A CA 1
ATOM 831 C C . PRO A 1 113 ? 13.548 -10.496 -0.802 1.00 53.19 113 PRO A C 1
ATOM 833 O O . PRO A 1 113 ? 14.071 -10.333 -1.908 1.00 53.19 113 PRO A O 1
ATOM 836 N N . THR A 1 114 ? 13.501 -11.678 -0.215 1.00 53.94 114 THR A N 1
ATOM 837 C CA . THR A 1 114 ? 13.766 -12.907 -0.946 1.00 53.94 114 THR A CA 1
ATOM 838 C C . THR A 1 114 ? 12.695 -13.051 -2.031 1.00 53.94 114 THR A C 1
ATOM 840 O O . THR A 1 114 ? 11.510 -12.891 -1.751 1.00 53.94 114 THR A O 1
ATOM 843 N N . SER A 1 115 ? 13.095 -13.261 -3.291 1.00 54.44 115 SER A N 1
ATOM 844 C CA . SER A 1 115 ? 12.405 -14.141 -4.255 1.00 54.44 115 SER A CA 1
ATOM 845 C C . SER A 1 115 ? 12.918 -14.051 -5.686 1.00 54.44 115 SER A C 1
ATOM 847 O O . SER A 1 115 ? 13.424 -13.046 -6.178 1.00 54.44 115 SER A O 1
ATOM 849 N N . THR A 1 116 ? 12.688 -15.164 -6.370 1.00 62.69 116 THR A N 1
ATOM 850 C CA . THR A 1 116 ? 12.578 -15.314 -7.817 1.00 62.69 116 THR A CA 1
ATOM 851 C C . THR A 1 116 ? 11.601 -14.304 -8.427 1.00 62.69 116 THR A C 1
ATOM 853 O O . THR A 1 116 ? 10.401 -14.370 -8.168 1.00 62.69 116 THR A O 1
ATOM 856 N N . LEU A 1 117 ? 12.091 -13.417 -9.293 1.00 71.50 117 LEU A N 1
ATOM 857 C CA . LEU A 1 117 ? 11.244 -12.485 -10.041 1.00 71.50 117 LEU A CA 1
ATOM 858 C C . LEU A 1 117 ? 10.430 -13.245 -11.096 1.00 71.50 117 LEU A C 1
ATOM 860 O O . LEU A 1 117 ? 10.993 -13.838 -12.021 1.00 71.50 117 LEU A O 1
ATOM 864 N N . ASP A 1 118 ? 9.103 -13.177 -11.014 1.00 81.88 118 ASP A N 1
ATOM 865 C CA . ASP A 1 118 ? 8.243 -13.596 -12.121 1.00 81.88 118 ASP A CA 1
ATOM 866 C C . ASP A 1 118 ? 8.259 -12.521 -13.216 1.00 81.88 118 ASP A C 1
ATOM 868 O O . ASP A 1 118 ? 7.497 -11.549 -13.193 1.00 81.88 118 ASP A O 1
ATOM 872 N N . SER A 1 119 ? 9.151 -12.716 -14.190 1.00 80.00 119 SER A N 1
ATOM 873 C CA . SER A 1 119 ? 9.330 -11.804 -15.322 1.00 80.00 119 SER A CA 1
ATOM 874 C C . SER A 1 119 ? 8.029 -11.559 -16.084 1.00 80.00 119 SER A C 1
ATOM 876 O O . SER A 1 119 ? 7.743 -10.420 -16.447 1.00 80.00 119 SER A O 1
ATOM 878 N N . ALA A 1 120 ? 7.215 -12.595 -16.304 1.00 84.69 120 ALA A N 1
ATOM 879 C CA . ALA A 1 120 ? 5.985 -12.464 -17.077 1.00 84.69 120 ALA A CA 1
ATOM 880 C C . ALA A 1 120 ? 4.954 -11.608 -16.331 1.00 84.69 120 ALA A C 1
ATOM 882 O O . ALA A 1 120 ? 4.313 -10.740 -16.926 1.00 84.69 120 ALA A O 1
ATOM 883 N N . SER A 1 121 ? 4.830 -11.816 -15.020 1.00 86.88 121 SER A N 1
ATOM 884 C CA . SER A 1 121 ? 3.888 -11.057 -14.201 1.00 86.88 121 SER A CA 1
ATOM 885 C C . SER A 1 121 ? 4.306 -9.594 -14.026 1.00 86.88 121 SER A C 1
ATOM 887 O O . SER A 1 121 ? 3.457 -8.709 -14.129 1.00 86.88 121 SER A O 1
ATOM 889 N N . ILE A 1 122 ? 5.604 -9.319 -13.841 1.00 87.56 122 ILE A N 1
ATOM 890 C CA . ILE A 1 122 ? 6.125 -7.945 -13.748 1.00 87.56 122 ILE A CA 1
ATOM 891 C C . ILE A 1 122 ? 5.919 -7.197 -15.070 1.00 87.56 122 ILE A C 1
ATOM 893 O O . ILE A 1 122 ? 5.421 -6.074 -15.061 1.00 87.56 122 ILE A O 1
ATOM 897 N N . VAL A 1 123 ? 6.252 -7.812 -16.212 1.00 88.12 123 VAL A N 1
ATOM 898 C CA . VAL A 1 123 ? 6.045 -7.195 -17.536 1.00 88.12 123 VAL A CA 1
ATOM 899 C C . VAL A 1 123 ? 4.569 -6.876 -17.750 1.00 88.12 123 VAL A C 1
ATOM 901 O O . VAL A 1 123 ? 4.233 -5.739 -18.074 1.00 88.12 123 VAL A O 1
ATOM 904 N N . SER A 1 124 ? 3.685 -7.845 -17.494 1.00 89.50 124 SER A N 1
ATOM 905 C CA . SER A 1 124 ? 2.243 -7.654 -17.655 1.00 89.50 124 SER A CA 1
ATOM 906 C C . SER A 1 124 ? 1.698 -6.526 -16.775 1.00 89.50 124 SER A C 1
ATOM 908 O O . SER A 1 124 ? 0.813 -5.789 -17.217 1.00 89.50 124 SER A O 1
ATOM 910 N N . GLU A 1 125 ? 2.196 -6.372 -15.545 1.00 90.62 125 GLU A N 1
ATOM 911 C CA . GLU A 1 125 ? 1.779 -5.283 -14.657 1.00 90.62 125 GLU A CA 1
ATOM 912 C C . GLU A 1 125 ? 2.276 -3.924 -15.153 1.00 90.62 125 GLU A C 1
ATOM 914 O O . GLU A 1 125 ? 1.486 -2.982 -15.230 1.00 90.62 125 GLU A O 1
ATOM 919 N N . VAL A 1 126 ? 3.546 -3.823 -15.559 1.00 90.88 126 VAL A N 1
ATOM 920 C CA . VAL A 1 126 ? 4.106 -2.580 -16.109 1.00 90.88 126 VAL A CA 1
ATOM 921 C C . VAL A 1 126 ? 3.356 -2.154 -17.368 1.00 90.88 126 VAL A C 1
ATOM 923 O O . VAL A 1 126 ? 2.980 -0.990 -17.475 1.00 90.88 126 VAL A O 1
ATOM 926 N N . GLU A 1 127 ? 3.092 -3.072 -18.298 1.00 90.00 127 GLU A N 1
ATOM 927 C CA . GLU A 1 127 ? 2.324 -2.787 -19.516 1.00 90.00 127 GLU A CA 1
ATOM 928 C C . GLU A 1 127 ? 0.898 -2.328 -19.190 1.00 90.00 127 GLU A C 1
ATOM 930 O O . GLU A 1 127 ? 0.421 -1.322 -19.725 1.00 90.00 127 GLU A O 1
ATOM 935 N N . THR A 1 128 ? 0.233 -3.023 -18.263 1.00 90.44 128 THR A N 1
ATOM 936 C CA . THR A 1 128 ? -1.127 -2.681 -17.828 1.00 90.44 128 THR A CA 1
ATOM 937 C C . THR A 1 128 ? -1.172 -1.290 -17.204 1.00 90.44 128 THR A C 1
ATOM 939 O O . THR A 1 128 ? -2.057 -0.503 -17.541 1.00 90.44 128 THR A O 1
ATOM 942 N N . LEU A 1 129 ? -0.228 -0.957 -16.323 1.00 91.00 129 LEU A N 1
ATOM 943 C CA . LEU A 1 129 ? -0.153 0.358 -15.693 1.00 91.00 129 LEU A CA 1
ATOM 944 C C . LEU A 1 129 ? 0.206 1.441 -16.713 1.00 91.00 129 LEU A C 1
ATOM 946 O O . LEU A 1 129 ? -0.525 2.422 -16.829 1.00 91.00 129 LEU A O 1
ATOM 950 N N . ALA A 1 130 ? 1.262 1.251 -17.504 1.00 89.00 130 ALA A N 1
ATOM 951 C CA . ALA A 1 130 ? 1.700 2.224 -18.503 1.00 89.00 130 ALA A CA 1
ATOM 952 C C . ALA A 1 130 ? 0.588 2.563 -19.511 1.00 89.00 130 ALA A C 1
ATOM 954 O O . ALA A 1 130 ? 0.435 3.726 -19.882 1.00 89.00 130 ALA A O 1
ATOM 955 N N . SER A 1 131 ? -0.252 1.586 -19.885 1.00 88.50 131 SER A N 1
ATOM 956 C CA . SER A 1 131 ? -1.393 1.799 -20.791 1.00 88.50 131 SER A CA 1
ATOM 957 C C . SER A 1 131 ? -2.454 2.780 -20.267 1.00 88.50 131 SER A C 1
ATOM 959 O O . SER A 1 131 ? -3.268 3.277 -21.045 1.00 88.50 131 SER A O 1
ATOM 961 N N . ARG A 1 132 ? -2.452 3.083 -18.960 1.00 88.62 132 ARG A N 1
ATOM 962 C CA . ARG A 1 132 ? -3.377 4.038 -18.332 1.00 88.62 132 ARG A CA 1
ATOM 963 C C . ARG A 1 132 ? -2.918 5.490 -18.459 1.00 88.62 132 ARG A C 1
ATOM 965 O O . ARG A 1 132 ? -3.712 6.385 -18.175 1.00 88.62 132 ARG A O 1
ATOM 972 N N . CYS A 1 133 ? -1.678 5.745 -18.879 1.00 87.25 133 CYS A N 1
ATOM 973 C CA . CYS A 1 133 ? -1.218 7.105 -19.127 1.00 87.25 133 CYS A CA 1
ATOM 974 C C . CYS A 1 133 ? -1.661 7.579 -20.519 1.00 87.25 133 CYS A C 1
ATOM 976 O O . CYS A 1 133 ? -1.278 6.977 -21.519 1.00 87.25 133 CYS A O 1
ATOM 978 N N . PRO A 1 134 ? -2.428 8.682 -20.621 1.00 77.06 134 PRO A N 1
ATOM 979 C CA . PRO A 1 134 ? -2.846 9.227 -21.914 1.00 77.06 134 PRO A CA 1
ATOM 980 C C . PRO A 1 134 ? -1.707 9.940 -22.661 1.00 77.06 134 PRO A C 1
ATOM 982 O O . PRO A 1 134 ? -1.848 10.253 -23.842 1.00 77.06 134 PRO A O 1
ATOM 985 N N . GLY A 1 135 ? -0.613 10.255 -21.962 1.00 74.69 135 GLY A N 1
ATOM 986 C CA . GLY A 1 135 ? 0.555 10.941 -22.500 1.00 74.69 135 GLY A CA 1
ATOM 987 C C . GLY A 1 135 ? 1.676 9.993 -22.915 1.00 74.69 135 GLY A C 1
ATOM 988 O O . GLY A 1 135 ? 1.631 8.786 -22.704 1.00 74.69 135 GLY A O 1
ATOM 989 N N . GLU A 1 136 ? 2.727 10.576 -23.481 1.00 75.94 136 GLU A N 1
ATOM 990 C CA . GLU A 1 136 ? 3.930 9.843 -23.876 1.00 75.94 136 GLU A CA 1
ATOM 991 C C . GLU A 1 136 ? 4.782 9.388 -22.683 1.00 75.94 136 GLU A C 1
ATOM 993 O O . GLU A 1 136 ? 5.546 8.427 -22.804 1.00 75.94 136 GLU A O 1
ATOM 998 N N . TYR A 1 137 ? 4.659 10.072 -21.545 1.00 81.50 137 TYR A N 1
ATOM 999 C CA . TYR A 1 137 ? 5.474 9.847 -20.361 1.00 81.50 137 TYR A CA 1
ATOM 1000 C C . TYR A 1 137 ? 4.720 9.046 -19.303 1.00 81.50 137 TYR A C 1
ATOM 1002 O O . TYR A 1 137 ? 3.568 9.329 -18.976 1.00 81.50 137 TYR A O 1
ATOM 1010 N N . PHE A 1 138 ? 5.423 8.074 -18.730 1.00 87.94 138 PHE A N 1
ATOM 1011 C CA . PHE A 1 138 ? 4.995 7.341 -17.551 1.00 87.94 138 PHE A CA 1
ATOM 1012 C C . PHE A 1 138 ? 6.200 7.019 -16.668 1.00 87.94 138 PHE A C 1
ATOM 1014 O O . PHE A 1 138 ? 7.344 6.936 -17.135 1.00 87.94 138 PHE A O 1
ATOM 1021 N N . GLU A 1 139 ? 5.914 6.797 -15.394 1.00 88.81 139 GLU A N 1
ATOM 1022 C CA . GLU A 1 139 ? 6.821 6.212 -14.417 1.00 88.81 139 GLU A CA 1
ATOM 1023 C C . GLU A 1 139 ? 6.044 5.150 -13.646 1.00 88.81 139 GLU A C 1
ATOM 1025 O O . GLU A 1 139 ? 5.067 5.463 -12.968 1.00 88.81 139 GLU A O 1
ATOM 1030 N N . VAL A 1 140 ? 6.471 3.898 -13.778 1.00 90.44 140 VAL A N 1
ATOM 1031 C CA . VAL A 1 140 ? 6.011 2.782 -12.958 1.00 90.44 140 VAL A CA 1
ATOM 1032 C C . VAL A 1 140 ? 7.103 2.475 -11.944 1.00 90.44 140 VAL A C 1
ATOM 1034 O O . VAL A 1 140 ? 8.226 2.157 -12.325 1.00 90.44 140 VAL A O 1
ATOM 1037 N N . THR A 1 141 ? 6.789 2.570 -10.658 1.00 89.94 141 THR A N 1
ATOM 1038 C CA . THR A 1 141 ? 7.683 2.115 -9.583 1.00 89.94 141 THR A CA 1
ATOM 1039 C C . THR A 1 141 ? 7.063 0.904 -8.924 1.00 89.94 141 THR A C 1
ATOM 1041 O O . THR A 1 141 ? 5.940 1.008 -8.445 1.00 89.94 141 THR A O 1
ATOM 1044 N N . ILE A 1 142 ? 7.788 -0.209 -8.888 1.00 90.19 142 ILE A N 1
ATOM 1045 C CA . ILE A 1 142 ? 7.406 -1.455 -8.226 1.00 90.19 142 ILE A CA 1
ATOM 1046 C C . ILE A 1 142 ? 8.333 -1.651 -7.032 1.00 90.19 142 ILE A C 1
ATOM 1048 O O . ILE A 1 142 ? 9.551 -1.697 -7.191 1.00 90.19 142 ILE A O 1
ATOM 1052 N N . VAL A 1 143 ? 7.751 -1.769 -5.846 1.00 87.44 143 VAL A N 1
ATOM 1053 C CA . VAL A 1 143 ? 8.422 -2.118 -4.597 1.00 87.44 143 VAL A CA 1
ATOM 1054 C C . VAL A 1 143 ? 8.098 -3.571 -4.282 1.00 87.44 143 VAL A C 1
ATOM 1056 O O . VAL A 1 143 ? 6.929 -3.960 -4.246 1.00 87.44 143 VAL A O 1
ATOM 1059 N N . PHE A 1 144 ? 9.132 -4.370 -4.050 1.00 84.56 144 PHE A N 1
ATOM 1060 C CA . PHE A 1 144 ? 8.997 -5.766 -3.654 1.00 84.56 144 PHE A CA 1
ATOM 1061 C C . PHE A 1 144 ? 8.988 -5.831 -2.124 1.00 84.56 144 PHE A C 1
ATOM 1063 O O . PHE A 1 144 ? 9.924 -5.378 -1.470 1.00 84.56 144 PHE A O 1
ATOM 1070 N N . LEU A 1 145 ? 7.900 -6.345 -1.552 1.00 78.88 145 LEU A N 1
ATOM 1071 C CA . LEU A 1 145 ? 7.684 -6.414 -0.100 1.00 78.88 145 LEU A CA 1
ATOM 1072 C C . LEU A 1 145 ? 7.846 -7.843 0.445 1.00 78.88 145 LEU A C 1
ATOM 1074 O O . LEU A 1 145 ? 7.916 -8.041 1.654 1.00 78.88 145 LEU A O 1
ATOM 1078 N N . GLY A 1 146 ? 7.903 -8.838 -0.439 1.00 75.62 146 GLY A N 1
ATOM 1079 C CA . GLY A 1 146 ? 8.091 -10.251 -0.123 1.00 75.62 146 GLY A CA 1
ATOM 1080 C C . GLY A 1 146 ? 8.124 -11.087 -1.401 1.00 75.62 146 GLY A C 1
ATOM 1081 O O . GLY A 1 146 ? 8.217 -10.524 -2.492 1.00 75.62 146 GLY A O 1
ATOM 1082 N N . GLU A 1 147 ? 7.998 -12.415 -1.280 1.00 73.50 147 GLU A N 1
ATOM 1083 C CA . GLU A 1 147 ? 8.203 -13.299 -2.438 1.00 73.50 147 GLU A CA 1
ATOM 1084 C C . GLU A 1 147 ? 7.198 -13.091 -3.575 1.00 73.50 147 GLU A C 1
ATOM 1086 O O . GLU A 1 147 ? 7.510 -13.178 -4.761 1.00 73.50 147 GLU A O 1
ATOM 1091 N N . THR A 1 148 ? 5.957 -12.829 -3.191 1.00 76.69 148 THR A N 1
ATOM 1092 C CA . THR A 1 148 ? 4.835 -12.641 -4.112 1.00 76.69 148 THR A CA 1
ATOM 1093 C C . THR A 1 148 ? 4.193 -11.273 -3.953 1.00 76.69 148 THR A C 1
ATOM 1095 O O . THR A 1 148 ? 3.304 -10.923 -4.727 1.00 76.69 148 THR A O 1
ATOM 1098 N N . THR A 1 149 ? 4.611 -10.517 -2.936 1.00 82.44 149 THR A N 1
ATOM 1099 C CA . THR A 1 149 ? 3.955 -9.277 -2.538 1.00 82.44 149 THR A CA 1
ATOM 1100 C C . THR A 1 149 ? 4.664 -8.087 -3.154 1.00 82.44 149 THR A C 1
ATOM 1102 O O . THR A 1 149 ? 5.846 -7.850 -2.894 1.00 82.44 149 THR A O 1
ATOM 1105 N N . ARG A 1 150 ? 3.931 -7.317 -3.955 1.00 87.12 150 ARG A N 1
ATOM 1106 C CA . ARG A 1 150 ? 4.463 -6.162 -4.678 1.00 87.12 150 ARG A CA 1
ATOM 1107 C C . ARG A 1 150 ? 3.502 -4.991 -4.643 1.00 87.12 150 ARG A C 1
ATOM 1109 O O . ARG A 1 150 ? 2.302 -5.152 -4.847 1.00 87.12 150 ARG A O 1
ATOM 1116 N N . PHE A 1 151 ? 4.057 -3.813 -4.425 1.00 89.06 151 PHE A N 1
ATOM 1117 C CA . PHE A 1 151 ? 3.339 -2.553 -4.477 1.00 89.06 151 PHE A CA 1
ATOM 1118 C C . PHE A 1 151 ? 3.799 -1.784 -5.704 1.00 89.06 151 PHE A C 1
ATOM 1120 O O . PHE A 1 151 ? 4.998 -1.552 -5.846 1.00 89.06 151 PHE A O 1
ATOM 1127 N N . ALA A 1 152 ? 2.889 -1.376 -6.581 1.00 91.00 152 ALA A N 1
ATOM 1128 C CA . ALA A 1 152 ? 3.251 -0.577 -7.740 1.00 91.00 152 ALA A CA 1
ATOM 1129 C C . ALA A 1 152 ? 2.523 0.765 -7.766 1.00 91.00 152 ALA A C 1
ATOM 1131 O O . ALA A 1 152 ? 1.361 0.892 -7.394 1.00 91.00 152 ALA A O 1
ATOM 1132 N N . THR A 1 153 ? 3.227 1.792 -8.228 1.00 90.38 153 THR A N 1
ATOM 1133 C CA . THR A 1 153 ? 2.672 3.125 -8.472 1.00 90.38 153 THR A CA 1
ATOM 1134 C C . THR A 1 153 ? 2.890 3.499 -9.921 1.00 90.38 153 THR A C 1
ATOM 1136 O O . THR A 1 153 ? 3.958 3.253 -10.476 1.00 90.38 153 THR A O 1
ATOM 1139 N N . LEU A 1 154 ? 1.881 4.119 -10.518 1.00 90.88 154 LEU A N 1
ATOM 1140 C CA . LEU A 1 154 ? 1.945 4.746 -11.825 1.00 90.88 154 LEU A CA 1
ATOM 1141 C C . LEU A 1 154 ? 1.850 6.255 -11.653 1.00 90.88 154 LEU A C 1
ATOM 1143 O O . LEU A 1 154 ? 0.891 6.749 -11.062 1.00 90.88 154 LEU A O 1
ATOM 1147 N N . LYS A 1 155 ? 2.771 6.993 -12.262 1.00 88.75 155 LYS A N 1
ATOM 1148 C CA . LYS A 1 155 ? 2.648 8.437 -12.475 1.00 88.75 155 LYS A CA 1
ATOM 1149 C C . LYS A 1 155 ? 2.608 8.729 -13.967 1.00 88.75 155 LYS A C 1
ATOM 1151 O O . LYS A 1 155 ? 3.419 8.194 -14.724 1.00 88.75 155 LYS A O 1
ATOM 1156 N N . CYS A 1 156 ? 1.708 9.623 -14.363 1.00 87.31 156 CYS A N 1
ATOM 1157 C CA . CYS A 1 156 ? 1.566 10.101 -15.736 1.00 87.31 156 CYS A CA 1
ATOM 1158 C C . CYS A 1 156 ? 1.904 11.599 -15.811 1.00 87.31 156 CYS A C 1
ATOM 1160 O O . CYS A 1 156 ? 0.991 12.424 -15.906 1.00 87.31 156 CYS A O 1
ATOM 1162 N N . PRO A 1 157 ? 3.186 11.989 -15.694 1.00 82.12 157 PRO A N 1
ATOM 1163 C CA . PRO A 1 157 ? 3.548 13.395 -15.748 1.00 82.12 157 PRO A CA 1
ATOM 1164 C C . PRO A 1 157 ? 3.286 13.973 -17.150 1.00 82.12 157 PRO A C 1
ATOM 1166 O O . PRO A 1 157 ? 3.398 13.252 -18.146 1.00 82.12 157 PRO A O 1
ATOM 1169 N N . PRO A 1 158 ? 2.940 15.269 -17.250 1.00 76.06 158 PRO A N 1
ATOM 1170 C CA . PRO A 1 158 ? 2.689 15.911 -18.538 1.00 76.06 158 PRO A CA 1
ATOM 1171 C C . PRO A 1 158 ? 3.956 15.977 -19.406 1.00 76.06 158 PRO A C 1
ATOM 1173 O O . PRO A 1 158 ? 3.858 15.879 -20.629 1.00 76.06 158 PRO A O 1
ATOM 1176 N N . ASP A 1 159 ? 5.136 16.088 -18.785 1.00 74.88 159 ASP A N 1
ATOM 1177 C CA . ASP A 1 159 ? 6.441 15.992 -19.438 1.00 74.88 159 ASP A CA 1
ATOM 1178 C C . ASP A 1 159 ? 7.519 15.349 -18.536 1.00 74.88 159 ASP A C 1
ATOM 1180 O O . ASP A 1 159 ? 7.284 15.005 -17.376 1.00 74.88 159 ASP A O 1
ATOM 1184 N N . ALA A 1 160 ? 8.725 15.148 -19.078 1.00 64.69 160 ALA A N 1
ATOM 1185 C CA . ALA A 1 160 ? 9.821 14.490 -18.367 1.00 64.69 160 ALA A CA 1
ATOM 1186 C C . ALA A 1 160 ? 10.454 15.317 -17.228 1.00 64.69 160 ALA A C 1
ATOM 1188 O O . ALA A 1 160 ? 11.218 14.744 -16.446 1.00 64.69 160 ALA A O 1
ATOM 1189 N N . ALA A 1 161 ? 10.200 16.624 -17.140 1.00 65.25 161 ALA A N 1
ATOM 1190 C CA . ALA A 1 161 ? 10.777 17.495 -16.117 1.00 65.25 161 ALA A CA 1
ATOM 1191 C C . ALA A 1 161 ? 9.941 17.494 -14.824 1.00 65.25 161 ALA A C 1
ATOM 1193 O O . ALA A 1 161 ? 10.499 17.619 -13.734 1.00 65.25 161 ALA A O 1
ATOM 1194 N N . ASP A 1 162 ? 8.634 17.249 -14.928 1.00 63.47 162 ASP A N 1
ATOM 1195 C CA . ASP A 1 162 ? 7.687 17.345 -13.809 1.00 63.47 162 ASP A CA 1
ATOM 1196 C C . ASP A 1 162 ? 7.566 16.071 -12.941 1.00 63.47 162 ASP A C 1
ATOM 1198 O O . ASP A 1 162 ? 6.702 15.975 -12.068 1.00 63.47 162 ASP A O 1
ATOM 1202 N N . LYS A 1 163 ? 8.459 15.087 -13.113 1.00 62.62 163 LYS A N 1
ATOM 1203 C CA . LYS A 1 163 ? 8.384 13.738 -12.499 1.00 62.62 163 LYS A CA 1
ATOM 1204 C C . LYS A 1 163 ? 8.241 13.709 -10.967 1.00 62.62 163 LYS A C 1
ATOM 1206 O O . LYS A 1 163 ? 7.686 12.761 -10.417 1.00 62.62 163 LYS A O 1
ATOM 1211 N N . ILE A 1 164 ? 8.740 14.729 -10.269 1.00 56.12 164 ILE A N 1
ATOM 1212 C CA . ILE A 1 164 ? 8.826 14.752 -8.796 1.00 56.12 164 ILE A CA 1
ATOM 1213 C C . ILE A 1 164 ? 7.512 15.227 -8.144 1.00 56.12 164 ILE A C 1
ATOM 1215 O O . ILE A 1 164 ? 7.248 14.889 -6.992 1.00 56.12 164 ILE A O 1
ATOM 1219 N N . SER A 1 165 ? 6.668 15.976 -8.862 1.00 59.94 165 SER A N 1
ATOM 1220 C CA . SER A 1 165 ? 5.523 16.690 -8.269 1.00 59.94 165 SER A CA 1
ATOM 1221 C C . SER A 1 165 ? 4.148 16.125 -8.645 1.00 59.94 165 SER A C 1
ATOM 1223 O O . SER A 1 165 ? 3.130 16.743 -8.329 1.00 59.94 165 SER A O 1
ATOM 1225 N N . VAL A 1 166 ? 4.089 14.983 -9.330 1.00 72.00 166 VAL A N 1
ATOM 1226 C CA . VAL A 1 166 ? 2.826 14.426 -9.834 1.00 72.00 166 VAL A CA 1
ATOM 1227 C C . VAL A 1 166 ? 2.327 13.332 -8.893 1.00 72.00 166 VAL A C 1
ATOM 1229 O O . VAL A 1 166 ? 3.043 12.363 -8.626 1.00 72.00 166 VAL A O 1
ATOM 1232 N N . SER A 1 167 ? 1.098 13.496 -8.393 1.00 76.62 167 SER A N 1
ATOM 1233 C CA . SER A 1 167 ? 0.389 12.463 -7.631 1.00 76.62 167 SER A CA 1
ATOM 1234 C C . SER A 1 167 ? 0.253 11.179 -8.455 1.00 76.62 167 SER A C 1
ATOM 1236 O O . SER A 1 167 ? 0.122 11.247 -9.684 1.00 76.62 167 SER A O 1
ATOM 1238 N N . PRO A 1 168 ? 0.281 10.001 -7.813 1.00 80.50 168 PRO A N 1
ATOM 1239 C CA . PRO A 1 168 ? 0.081 8.749 -8.522 1.00 80.50 168 PRO A CA 1
ATOM 1240 C C . PRO A 1 168 ? -1.287 8.741 -9.217 1.00 80.50 168 PRO A C 1
ATOM 1242 O O . PRO A 1 168 ? -2.304 9.140 -8.662 1.00 80.50 168 PRO A O 1
ATOM 1245 N N . THR A 1 169 ? -1.298 8.299 -10.470 1.00 84.69 169 THR A N 1
ATOM 1246 C CA . THR A 1 169 ? -2.510 8.121 -11.280 1.00 84.69 169 THR A CA 1
ATOM 1247 C C . THR A 1 169 ? -3.151 6.758 -11.028 1.00 84.69 169 THR A C 1
ATOM 1249 O O . THR A 1 169 ? -4.361 6.602 -11.164 1.00 84.69 169 THR A O 1
ATOM 1252 N N . ALA A 1 170 ? -2.343 5.759 -10.674 1.00 86.31 170 ALA A N 1
ATOM 1253 C CA . ALA A 1 170 ? -2.818 4.459 -10.233 1.00 86.31 170 ALA A CA 1
ATOM 1254 C C . ALA A 1 170 ? -1.844 3.868 -9.217 1.00 86.31 170 ALA A C 1
ATOM 1256 O O . ALA A 1 170 ? -0.638 4.114 -9.278 1.00 86.31 170 ALA A O 1
ATOM 1257 N N . VAL A 1 171 ? -2.386 3.073 -8.306 1.00 88.19 171 VAL A N 1
ATOM 1258 C CA . VAL A 1 171 ? -1.644 2.380 -7.260 1.00 88.19 171 VAL A CA 1
ATOM 1259 C C . VAL A 1 171 ? -2.173 0.961 -7.201 1.00 88.19 171 VAL A C 1
ATOM 1261 O O . VAL A 1 171 ? -3.388 0.768 -7.278 1.00 88.19 171 VAL A O 1
ATOM 1264 N N . THR A 1 172 ? -1.286 -0.023 -7.113 1.00 90.88 172 THR A N 1
ATOM 1265 C CA . THR A 1 172 ? -1.660 -1.430 -7.010 1.00 90.88 172 THR A CA 1
ATOM 1266 C C . THR A 1 172 ? -0.919 -2.137 -5.888 1.00 90.88 172 THR A C 1
ATOM 1268 O O . THR A 1 172 ? 0.247 -1.855 -5.616 1.00 90.88 172 THR A O 1
ATOM 1271 N N . LEU A 1 173 ? -1.593 -3.101 -5.268 1.00 89.88 173 LEU A N 1
ATOM 1272 C CA . LEU A 1 173 ? -0.994 -4.110 -4.405 1.00 89.88 173 LEU A CA 1
ATOM 1273 C C . LEU A 1 173 ? -1.306 -5.476 -5.012 1.00 89.88 173 LEU A C 1
ATOM 1275 O O . LEU A 1 173 ? -2.466 -5.824 -5.208 1.00 89.88 173 LEU A O 1
ATOM 1279 N N . ASN A 1 174 ? -0.271 -6.231 -5.371 1.00 87.94 174 ASN A N 1
ATOM 1280 C CA . ASN A 1 174 ? -0.390 -7.522 -6.060 1.00 87.94 174 ASN A CA 1
ATOM 1281 C C . ASN A 1 174 ? -1.225 -7.445 -7.356 1.00 87.94 174 ASN A C 1
ATOM 1283 O O . ASN A 1 174 ? -1.912 -8.395 -7.725 1.00 87.94 174 ASN A O 1
ATOM 1287 N N . GLY A 1 175 ? -1.164 -6.305 -8.054 1.00 85.69 175 GLY A N 1
ATOM 1288 C CA . GLY A 1 175 ? -1.942 -6.027 -9.266 1.00 85.69 175 GLY A CA 1
ATOM 1289 C C . GLY A 1 175 ? -3.382 -5.550 -9.027 1.00 85.69 175 GLY A C 1
ATOM 1290 O O . GLY A 1 175 ? -4.033 -5.111 -9.978 1.00 85.69 175 GLY A O 1
ATOM 1291 N N . GLU A 1 176 ? -3.881 -5.574 -7.790 1.00 88.69 176 GLU A N 1
ATOM 1292 C CA . GLU A 1 176 ? -5.197 -5.034 -7.442 1.00 88.69 176 GLU A CA 1
ATOM 1293 C C . GLU A 1 176 ? -5.111 -3.533 -7.181 1.00 88.69 176 GLU A C 1
ATOM 1295 O O . GLU A 1 176 ? -4.201 -3.071 -6.500 1.00 88.69 176 GLU A O 1
ATOM 1300 N N . VAL A 1 177 ? -6.043 -2.755 -7.738 1.00 88.25 177 VAL A N 1
ATOM 1301 C CA . VAL A 1 177 ? -6.035 -1.291 -7.608 1.00 88.25 177 VAL A CA 1
ATOM 1302 C C . VAL A 1 177 ? -6.380 -0.891 -6.179 1.00 88.25 177 VAL A C 1
ATOM 1304 O O . VAL A 1 177 ? -7.442 -1.258 -5.680 1.00 88.25 177 VAL A O 1
ATOM 1307 N N . LEU A 1 178 ? -5.520 -0.080 -5.565 1.00 88.00 178 LEU A N 1
ATOM 1308 C CA . LEU A 1 178 ? -5.807 0.541 -4.281 1.00 88.00 178 LEU A CA 1
ATOM 1309 C C . LEU A 1 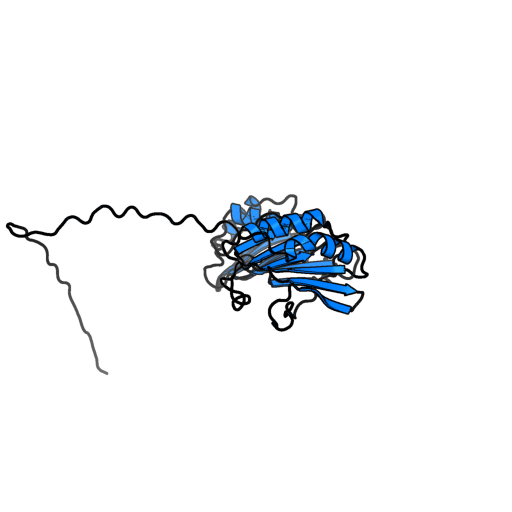178 ? -6.573 1.860 -4.475 1.00 88.00 178 LEU A C 1
ATOM 1311 O O . LEU A 1 178 ? -6.234 2.643 -5.369 1.00 88.00 178 LEU A O 1
ATOM 1315 N N . PRO A 1 179 ? -7.599 2.118 -3.654 1.00 85.56 179 PRO A N 1
ATOM 1316 C CA . PRO A 1 179 ? -8.389 3.337 -3.719 1.00 85.56 179 PRO A CA 1
ATOM 1317 C C . PRO A 1 179 ? -7.760 4.483 -2.918 1.00 85.56 179 PRO A C 1
ATOM 1319 O O . PRO A 1 179 ? -6.915 4.285 -2.042 1.00 85.56 179 PRO A O 1
ATOM 1322 N N . ASP A 1 180 ? -8.239 5.690 -3.207 1.00 87.25 180 ASP A N 1
ATOM 1323 C CA . ASP A 1 180 ? -7.983 6.888 -2.411 1.00 87.25 180 ASP A CA 1
ATOM 1324 C C . ASP A 1 180 ? -8.754 6.813 -1.080 1.00 87.25 180 ASP A C 1
ATOM 1326 O O . ASP A 1 180 ? -9.975 6.642 -1.060 1.00 87.25 180 ASP A O 1
ATOM 1330 N N . LEU A 1 181 ? -8.029 6.937 0.033 1.00 90.62 181 LEU A N 1
ATOM 1331 C CA . LEU A 1 181 ? -8.543 6.859 1.402 1.00 90.62 181 LEU A CA 1
ATOM 1332 C C . LEU A 1 181 ? -8.668 8.230 2.090 1.00 90.62 181 LEU A C 1
ATOM 1334 O O . LEU A 1 181 ? -8.861 8.290 3.307 1.00 90.62 181 LEU A O 1
ATOM 1338 N N . THR A 1 182 ? -8.517 9.335 1.354 1.00 90.31 182 THR A N 1
ATOM 1339 C CA . THR A 1 182 ? -8.544 10.700 1.913 1.00 90.31 182 THR A CA 1
ATOM 1340 C C . THR A 1 182 ? -9.938 11.151 2.361 1.00 90.31 182 THR A C 1
ATOM 1342 O O . THR A 1 182 ? -10.049 12.026 3.222 1.00 90.31 182 THR A O 1
ATOM 1345 N N . GLY A 1 183 ? -11.000 10.565 1.798 1.00 89.75 183 GLY A N 1
ATOM 1346 C CA . GLY A 1 183 ? -12.393 10.884 2.124 1.00 89.75 183 GLY A CA 1
ATOM 1347 C C . GLY A 1 183 ? -12.915 10.232 3.416 1.00 89.75 183 GLY A C 1
ATOM 1348 O O . GLY A 1 183 ? -12.180 9.519 4.095 1.00 89.75 183 GLY A O 1
ATOM 1349 N N . PRO A 1 184 ? -14.201 10.441 3.763 1.00 91.19 184 PRO A N 1
ATOM 1350 C CA . PRO A 1 184 ? -14.829 9.811 4.923 1.00 91.19 184 PRO A CA 1
ATOM 1351 C C . PRO A 1 184 ? -14.760 8.286 4.859 1.00 91.19 184 PRO A C 1
ATOM 1353 O O . PRO A 1 184 ? -15.083 7.687 3.831 1.00 91.19 184 PRO A O 1
ATOM 1356 N N . TRP A 1 185 ? -14.389 7.656 5.971 1.00 92.06 185 TRP A N 1
ATOM 1357 C CA . TRP A 1 185 ? -14.276 6.206 6.037 1.00 92.06 185 TRP A CA 1
ATOM 1358 C C . TRP A 1 185 ? -15.654 5.573 6.178 1.00 92.06 185 TRP A C 1
ATOM 1360 O O . TRP A 1 185 ? -16.408 5.851 7.110 1.00 92.06 185 TRP A O 1
ATOM 1370 N N . THR A 1 186 ? -15.974 4.708 5.225 1.00 92.12 186 THR A N 1
ATOM 1371 C CA . THR A 1 186 ? -17.209 3.923 5.188 1.00 92.12 186 THR A CA 1
ATOM 1372 C C . THR A 1 186 ? -16.906 2.448 5.446 1.00 92.12 186 THR A C 1
ATOM 1374 O O . THR A 1 186 ? -15.748 2.050 5.572 1.00 92.12 186 THR A O 1
ATOM 1377 N N . LEU A 1 187 ? -17.942 1.607 5.472 1.00 94.81 187 LEU A N 1
ATOM 1378 C CA . LEU A 1 187 ? -17.766 0.153 5.502 1.00 94.81 187 LEU A CA 1
ATOM 1379 C C . LEU A 1 187 ? -16.877 -0.347 4.349 1.00 94.81 187 LEU A C 1
ATOM 1381 O O . LEU A 1 187 ? -16.061 -1.243 4.544 1.00 94.81 187 LEU A O 1
ATOM 1385 N N . GLU A 1 188 ? -17.004 0.252 3.163 1.00 93.44 188 GLU A N 1
ATOM 1386 C CA . GLU A 1 188 ? -16.178 -0.086 2.001 1.00 93.44 188 GLU A CA 1
ATOM 1387 C C . GLU A 1 188 ? -14.707 0.277 2.240 1.00 93.44 188 GLU A C 1
ATOM 1389 O O . GLU A 1 188 ? -13.820 -0.526 1.972 1.00 93.44 188 GLU A O 1
ATOM 1394 N N . THR A 1 189 ? -14.450 1.444 2.832 1.00 92.81 189 THR A N 1
ATOM 1395 C CA . THR A 1 189 ? -13.097 1.888 3.192 1.00 92.81 189 THR A CA 1
ATOM 1396 C C . THR A 1 189 ? -12.436 0.947 4.194 1.00 92.81 189 THR A C 1
ATOM 1398 O O . THR A 1 189 ? -11.285 0.552 4.022 1.00 92.81 189 THR A O 1
ATOM 1401 N N . TRP A 1 190 ? -13.176 0.529 5.223 1.00 93.62 190 TRP A N 1
ATOM 1402 C CA . TRP A 1 190 ? -12.690 -0.449 6.194 1.00 93.62 190 TRP A CA 1
ATOM 1403 C C . TRP A 1 190 ? -12.380 -1.798 5.556 1.00 93.62 190 TRP A C 1
ATOM 1405 O O . TRP A 1 190 ? -11.376 -2.423 5.897 1.00 93.62 190 TRP A O 1
ATOM 1415 N N . GLN A 1 191 ? -13.217 -2.233 4.614 1.00 94.44 191 GLN A N 1
ATOM 1416 C CA . GLN A 1 191 ? -12.984 -3.459 3.860 1.00 94.44 191 GLN A CA 1
ATOM 1417 C C . GLN A 1 191 ? -11.697 -3.362 3.039 1.00 94.44 191 GLN A C 1
ATOM 1419 O O . GLN A 1 191 ? -10.883 -4.277 3.089 1.00 94.44 191 GLN A O 1
ATOM 1424 N N . GLN A 1 192 ? -11.459 -2.228 2.382 1.00 91.31 192 GLN A N 1
ATOM 1425 C CA . GLN A 1 192 ? -10.246 -1.990 1.597 1.00 91.31 192 GLN A CA 1
ATOM 1426 C C . GLN A 1 192 ? -8.979 -2.017 2.460 1.00 91.31 192 GLN A C 1
ATOM 1428 O O . GLN A 1 192 ? -8.022 -2.699 2.110 1.00 91.31 192 GLN A O 1
ATOM 1433 N N . VAL A 1 193 ? -8.976 -1.336 3.612 1.00 91.50 193 VAL A N 1
ATOM 1434 C CA . VAL A 1 193 ? -7.834 -1.354 4.548 1.00 91.50 193 VAL A CA 1
ATOM 1435 C C . VAL A 1 193 ? -7.568 -2.768 5.064 1.00 91.50 193 VAL A C 1
ATOM 1437 O O . VAL A 1 193 ? -6.415 -3.188 5.186 1.00 91.50 193 VAL A O 1
ATOM 1440 N N . LEU A 1 194 ? -8.627 -3.527 5.347 1.00 92.12 194 LEU A N 1
ATOM 1441 C CA . LEU A 1 194 ? -8.520 -4.907 5.801 1.00 92.12 194 LEU A CA 1
ATOM 1442 C C . LEU A 1 194 ? -7.969 -5.832 4.705 1.00 92.12 194 LEU A C 1
ATOM 1444 O O . LEU A 1 194 ? -7.124 -6.677 4.993 1.00 92.12 194 LEU A O 1
ATOM 1448 N N . ASP A 1 195 ? -8.407 -5.661 3.459 1.00 91.19 195 ASP A N 1
ATOM 1449 C CA . ASP A 1 195 ? -7.923 -6.441 2.318 1.00 91.19 195 ASP A CA 1
ATOM 1450 C C . ASP A 1 195 ? -6.467 -6.101 1.974 1.00 91.19 195 ASP A C 1
ATOM 1452 O O . ASP A 1 195 ? -5.663 -7.012 1.772 1.00 91.19 195 ASP A O 1
ATOM 1456 N N . GLU A 1 196 ? -6.084 -4.822 2.038 1.00 90.81 196 GLU A N 1
ATOM 1457 C CA . GLU A 1 196 ? -4.689 -4.384 1.911 1.00 90.81 196 GLU A CA 1
ATOM 1458 C C . GLU A 1 196 ? -3.811 -5.014 3.001 1.00 90.81 196 GLU A C 1
ATOM 1460 O O . GLU A 1 196 ? -2.769 -5.609 2.719 1.00 90.81 196 GLU A O 1
ATOM 1465 N N . THR A 1 197 ? -4.278 -4.977 4.252 1.00 89.81 197 THR A N 1
ATOM 1466 C CA . THR A 1 197 ? -3.584 -5.599 5.388 1.00 89.81 197 THR A CA 1
ATOM 1467 C C . THR A 1 197 ? -3.415 -7.103 5.179 1.00 89.81 197 THR A C 1
ATOM 1469 O O . THR A 1 197 ? -2.338 -7.647 5.415 1.00 89.81 197 THR A O 1
ATOM 1472 N N . ARG A 1 198 ? -4.453 -7.793 4.694 1.00 88.75 198 ARG A N 1
ATOM 1473 C CA . ARG A 1 198 ? -4.403 -9.233 4.405 1.00 88.75 198 ARG A CA 1
ATOM 1474 C C . ARG A 1 198 ? -3.413 -9.568 3.302 1.00 88.75 198 ARG A C 1
ATOM 1476 O O . ARG A 1 198 ? -2.672 -10.537 3.453 1.00 88.75 198 ARG A O 1
ATOM 1483 N N . ALA A 1 199 ? -3.387 -8.776 2.234 1.00 87.38 199 ALA A N 1
ATOM 1484 C CA . ALA A 1 199 ? -2.475 -8.956 1.111 1.00 87.38 199 ALA A CA 1
ATOM 1485 C C . ALA A 1 199 ? -1.001 -8.738 1.500 1.00 87.38 199 ALA A C 1
ATOM 1487 O O . ALA A 1 199 ? -0.118 -9.379 0.927 1.00 87.38 199 ALA A O 1
ATOM 1488 N N . LEU A 1 200 ? -0.733 -7.879 2.489 1.00 85.19 200 LEU A N 1
ATOM 1489 C CA . LEU A 1 200 ? 0.600 -7.694 3.073 1.00 85.19 200 LEU A CA 1
ATOM 1490 C C . LEU A 1 200 ? 0.946 -8.753 4.131 1.00 85.19 200 LEU A C 1
ATOM 1492 O O . LEU A 1 200 ? 2.115 -9.090 4.310 1.00 85.19 200 LEU A O 1
ATOM 1496 N N . SER A 1 201 ? -0.050 -9.274 4.849 1.00 83.44 201 SER A N 1
ATOM 1497 C CA . SER A 1 201 ? 0.173 -10.178 5.975 1.00 83.44 201 SER A CA 1
ATOM 1498 C C . SER A 1 201 ? 0.616 -11.581 5.553 1.00 83.44 201 SER A C 1
ATOM 1500 O O . SER A 1 201 ? -0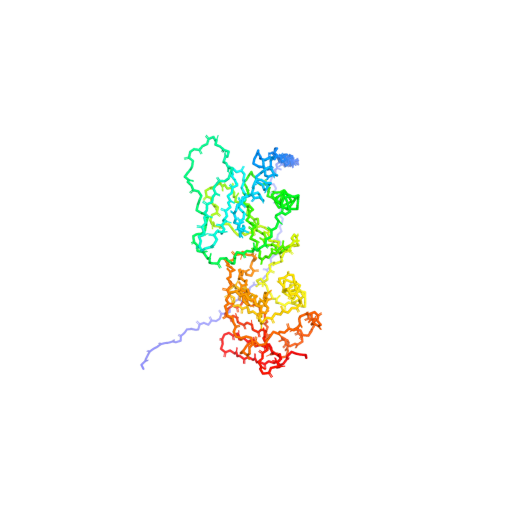.103 -12.314 4.868 1.00 83.44 201 SER A O 1
ATOM 1502 N N . ILE A 1 202 ? 1.754 -12.036 6.076 1.00 72.69 202 ILE A N 1
ATOM 1503 C CA . ILE A 1 202 ? 2.141 -13.444 5.974 1.00 72.69 202 ILE A CA 1
ATOM 1504 C C . ILE A 1 202 ? 1.344 -14.221 7.025 1.00 72.69 202 ILE A C 1
ATOM 1506 O O . ILE A 1 202 ? 1.471 -14.016 8.230 1.00 72.69 202 ILE A O 1
ATOM 1510 N N . GLY A 1 203 ? 0.460 -15.107 6.567 1.00 77.00 203 GLY A N 1
ATOM 1511 C CA . GLY A 1 203 ? -0.365 -15.917 7.462 1.00 77.00 203 GLY A CA 1
ATOM 1512 C C . GLY A 1 203 ? -1.590 -15.202 8.037 1.00 77.00 203 GLY A C 1
ATOM 1513 O O . GLY A 1 203 ? -2.253 -15.796 8.887 1.00 77.00 203 GLY A O 1
ATOM 1514 N N . GLY A 1 204 ? -1.963 -14.017 7.537 1.00 84.00 204 GLY A N 1
ATOM 1515 C CA . GLY A 1 204 ? -3.213 -13.357 7.930 1.00 84.00 204 GLY A CA 1
ATOM 1516 C C . GLY A 1 204 ? -3.156 -12.620 9.259 1.00 84.00 204 GLY A C 1
ATOM 1517 O O . GLY A 1 204 ? -4.175 -12.528 9.934 1.00 84.00 204 GLY A O 1
ATOM 1518 N N . ARG A 1 205 ? -1.974 -12.161 9.673 1.00 87.44 205 ARG A N 1
ATOM 1519 C CA . ARG A 1 205 ? -1.768 -11.482 10.953 1.00 87.44 205 ARG A CA 1
ATO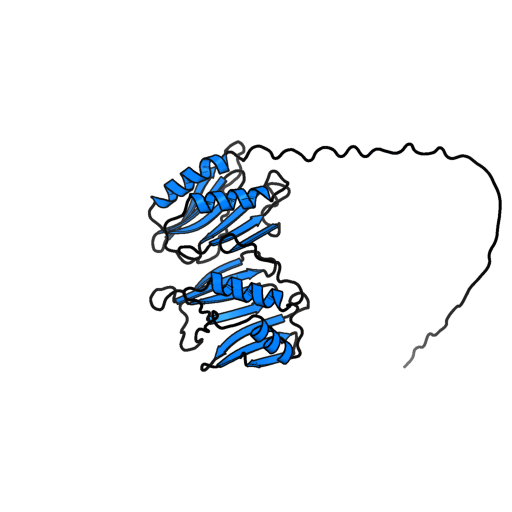M 1520 C C . ARG A 1 205 ? -1.259 -10.061 10.747 1.00 87.44 205 ARG A C 1
ATOM 1522 O O . ARG A 1 205 ? -0.518 -9.807 9.806 1.00 87.44 205 ARG A O 1
ATOM 1529 N N . MET A 1 206 ? -1.601 -9.159 11.655 1.00 90.56 206 MET A N 1
ATOM 1530 C CA . MET A 1 206 ? -1.071 -7.792 11.693 1.00 90.56 206 MET A CA 1
ATOM 1531 C C . MET A 1 206 ? -0.674 -7.416 13.115 1.00 90.56 206 MET A C 1
ATOM 1533 O O . MET A 1 206 ? -1.213 -7.969 14.064 1.00 90.56 206 MET A O 1
ATOM 1537 N N . THR A 1 207 ? 0.216 -6.451 13.279 1.00 87.75 207 THR A N 1
ATOM 1538 C CA . THR A 1 207 ? 0.539 -5.867 14.587 1.00 87.75 207 THR A CA 1
ATOM 1539 C C . THR A 1 207 ? -0.313 -4.631 14.844 1.00 87.75 207 THR A C 1
ATOM 1541 O O . THR A 1 207 ? -0.905 -4.487 15.913 1.00 87.75 207 THR A O 1
ATOM 1544 N N . SER A 1 208 ? -0.386 -3.734 13.860 1.00 90.38 208 SER A N 1
ATOM 1545 C CA . SER A 1 208 ? -1.189 -2.522 13.964 1.00 90.38 208 SER A CA 1
ATOM 1546 C C . SER A 1 208 ? -1.558 -1.957 12.591 1.00 90.38 208 SER A C 1
ATOM 1548 O O . SER A 1 208 ? -0.852 -2.162 11.601 1.00 90.38 208 SER A O 1
ATOM 1550 N N . VAL A 1 209 ? -2.685 -1.253 12.547 1.00 92.12 209 VAL A N 1
ATOM 1551 C CA . VAL A 1 209 ? -3.074 -0.361 11.452 1.00 92.12 209 VAL A CA 1
ATOM 1552 C C . VAL A 1 209 ? -3.141 1.022 12.063 1.00 92.12 209 VAL A C 1
ATOM 1554 O O . VAL A 1 209 ? -3.893 1.243 13.014 1.00 92.12 209 VAL A O 1
ATOM 1557 N N . TYR A 1 210 ? -2.342 1.937 11.534 1.00 93.19 210 TYR A N 1
ATOM 1558 C CA . TYR A 1 210 ? -2.242 3.291 12.037 1.00 93.19 210 TYR A CA 1
ATOM 1559 C C . TYR A 1 210 ? -2.498 4.299 10.924 1.00 93.19 210 TYR A C 1
ATOM 1561 O O . TYR A 1 210 ? -1.766 4.372 9.944 1.00 93.19 210 TYR A O 1
ATOM 1569 N N . VAL A 1 211 ? -3.549 5.091 11.079 1.00 92.06 211 VAL A N 1
ATOM 1570 C CA . VAL A 1 211 ? -3.854 6.228 10.217 1.00 92.06 211 VAL A CA 1
ATOM 1571 C C . VAL A 1 211 ? -3.382 7.466 10.942 1.00 92.06 211 VAL A C 1
ATOM 1573 O O . VAL A 1 211 ? -3.832 7.726 12.051 1.00 92.06 211 VAL A O 1
ATOM 1576 N N . LEU A 1 212 ? -2.516 8.245 10.313 1.00 88.31 212 LEU A N 1
ATOM 1577 C CA . LEU A 1 212 ? -2.103 9.556 10.792 1.00 88.31 212 LEU A CA 1
ATOM 1578 C C . LEU A 1 212 ? -2.215 10.508 9.615 1.00 88.31 212 LEU A C 1
ATOM 1580 O O . LEU A 1 212 ? -1.288 10.570 8.814 1.00 88.31 212 LEU A O 1
ATOM 1584 N N . SER A 1 213 ? -3.348 11.203 9.469 1.00 86.12 213 SER A N 1
ATOM 1585 C CA . SER A 1 213 ? -3.625 11.979 8.250 1.00 86.12 213 SER A CA 1
ATOM 1586 C C . SER A 1 213 ? -2.436 12.891 7.888 1.00 86.12 213 SER A C 1
ATOM 1588 O O . SER A 1 213 ? -2.020 13.696 8.730 1.00 86.12 213 SER A O 1
ATOM 1590 N N . PRO A 1 214 ? -1.851 12.752 6.677 1.00 89.19 214 PRO A N 1
ATOM 1591 C CA . PRO A 1 214 ? -2.410 12.112 5.476 1.00 89.19 214 PRO A CA 1
ATOM 1592 C C . PRO A 1 214 ? -1.902 10.683 5.175 1.00 89.19 214 PRO A C 1
ATOM 1594 O O . PRO A 1 214 ? -1.890 10.286 4.016 1.00 89.19 214 PRO A O 1
ATOM 1597 N N . GLN A 1 215 ? -1.457 9.913 6.165 1.00 92.44 215 GLN A N 1
ATOM 1598 C CA . GLN A 1 215 ? -0.721 8.655 5.985 1.00 92.44 215 GLN A CA 1
ATOM 1599 C C . GLN A 1 215 ? -1.447 7.433 6.557 1.00 92.44 215 GLN A C 1
ATOM 1601 O O . GLN A 1 215 ? -2.155 7.521 7.561 1.00 92.44 215 GLN A O 1
ATOM 1606 N N . LEU A 1 216 ? -1.211 6.282 5.929 1.00 92.88 216 LEU A N 1
ATOM 1607 C CA . LEU A 1 216 ? -1.556 4.947 6.403 1.00 92.88 216 LEU A CA 1
ATOM 1608 C C . LEU A 1 216 ? -0.267 4.151 6.633 1.00 92.88 216 LEU A C 1
ATOM 1610 O O . LEU A 1 216 ? 0.515 3.939 5.706 1.00 92.88 216 LEU A O 1
ATOM 1614 N N . LEU A 1 217 ? -0.076 3.695 7.865 1.00 92.81 217 LEU A N 1
ATOM 1615 C CA . LEU A 1 217 ? 0.971 2.778 8.287 1.00 92.81 217 LEU A CA 1
ATOM 1616 C C . LEU A 1 217 ? 0.342 1.422 8.619 1.00 92.81 217 LEU A C 1
ATOM 1618 O O . LEU A 1 217 ? -0.481 1.310 9.526 1.00 92.81 217 LEU A O 1
ATOM 1622 N N . LEU A 1 218 ? 0.766 0.387 7.907 1.00 91.44 218 LEU A N 1
ATOM 1623 C CA . LEU A 1 218 ? 0.402 -1.001 8.156 1.00 91.44 218 LEU A CA 1
ATOM 1624 C C . LEU A 1 218 ? 1.617 -1.718 8.732 1.00 91.44 218 LEU A C 1
ATOM 1626 O O . LEU A 1 218 ? 2.688 -1.704 8.131 1.00 91.44 218 LEU A O 1
ATOM 1630 N N . GLN A 1 219 ? 1.467 -2.333 9.899 1.00 90.44 219 GLN A N 1
ATOM 1631 C CA . GLN A 1 219 ? 2.525 -3.124 10.517 1.00 90.44 219 GLN A CA 1
ATOM 1632 C C . GLN A 1 219 ? 2.139 -4.594 10.487 1.00 90.44 219 GLN A C 1
ATOM 1634 O O . GLN A 1 219 ? 1.156 -4.986 11.121 1.00 90.44 219 GLN A O 1
ATOM 1639 N N . VAL A 1 220 ? 2.907 -5.406 9.764 1.00 87.56 220 VAL A N 1
ATOM 1640 C CA . VAL A 1 220 ? 2.639 -6.835 9.581 1.00 87.56 220 VAL A CA 1
ATOM 1641 C C . VAL A 1 220 ? 3.827 -7.695 10.026 1.00 87.56 220 VAL A C 1
ATOM 1643 O O . VAL A 1 220 ? 4.959 -7.462 9.603 1.00 87.56 220 VAL A O 1
ATOM 1646 N N . PRO A 1 221 ? 3.604 -8.731 10.853 1.00 85.06 221 PRO A N 1
ATOM 1647 C CA . PRO A 1 221 ? 4.652 -9.682 11.189 1.00 85.06 221 PRO A CA 1
ATOM 1648 C C . PRO A 1 221 ? 5.087 -10.463 9.940 1.00 85.06 221 PRO A C 1
ATOM 1650 O O . PRO A 1 221 ? 4.255 -10.966 9.185 1.00 85.06 221 PRO A O 1
ATOM 1653 N N . THR A 1 222 ? 6.397 -10.579 9.732 1.00 74.12 222 THR A N 1
ATOM 1654 C CA . THR A 1 222 ? 7.000 -11.183 8.528 1.00 74.12 222 THR A CA 1
ATOM 1655 C C . THR A 1 222 ? 7.474 -12.618 8.746 1.00 74.12 222 THR A C 1
ATOM 1657 O O . THR A 1 222 ? 7.300 -13.466 7.876 1.00 74.12 222 THR A O 1
ATOM 1660 N N . ALA A 1 223 ? 8.044 -12.922 9.913 1.00 65.06 223 ALA A N 1
ATOM 1661 C CA . ALA A 1 223 ? 8.399 -14.271 10.356 1.00 65.06 223 ALA A CA 1
ATOM 1662 C C . ALA A 1 223 ? 8.690 -14.270 11.866 1.00 65.06 223 ALA A C 1
ATOM 1664 O O . ALA A 1 223 ? 9.066 -13.244 12.429 1.00 65.06 223 ALA A O 1
ATOM 1665 N N . GLU A 1 224 ? 8.580 -15.428 12.526 1.00 56.00 224 GLU A N 1
ATOM 1666 C CA . GLU A 1 224 ? 8.973 -15.571 13.942 1.00 56.00 224 GLU A CA 1
ATOM 1667 C C . GLU A 1 224 ? 10.500 -15.567 14.143 1.00 56.00 224 GLU A C 1
ATOM 1669 O O . GLU A 1 224 ? 10.977 -15.360 15.258 1.00 56.00 224 GLU A O 1
ATOM 1674 N N . SER A 1 225 ? 11.282 -15.783 13.078 1.00 53.34 225 SER A N 1
ATOM 1675 C CA . SER A 1 225 ? 12.744 -15.832 13.140 1.00 53.34 225 SER A CA 1
ATOM 1676 C C . SER A 1 225 ? 13.383 -15.158 11.927 1.00 53.34 225 SER A C 1
ATOM 1678 O O . SER A 1 225 ? 13.167 -15.586 10.795 1.00 53.34 225 SER A O 1
ATOM 1680 N N . GLY A 1 226 ? 14.202 -14.139 12.173 1.00 61.16 226 GLY A N 1
ATOM 1681 C CA . GLY A 1 226 ? 14.926 -13.370 11.163 1.00 61.16 226 GLY A CA 1
ATOM 1682 C C . GLY A 1 226 ? 15.218 -11.953 11.671 1.00 61.16 226 GLY A C 1
ATOM 1683 O O . GLY A 1 226 ? 14.661 -11.564 12.697 1.00 61.16 226 GLY A O 1
ATOM 1684 N N . PRO A 1 227 ? 16.071 -11.177 10.979 1.00 62.84 227 PRO A N 1
ATOM 1685 C CA . PRO A 1 227 ? 16.335 -9.779 11.337 1.00 62.84 227 PRO A CA 1
ATOM 1686 C C . PRO A 1 227 ? 15.122 -8.867 11.087 1.00 62.84 227 PRO A C 1
ATOM 1688 O O . PRO A 1 227 ? 15.031 -7.781 11.645 1.00 62.84 227 PRO A O 1
ATOM 1691 N N . CYS A 1 228 ? 14.168 -9.312 10.263 1.00 74.19 228 CYS A N 1
ATOM 1692 C CA . CYS A 1 228 ? 12.890 -8.643 10.075 1.00 74.19 228 CYS A CA 1
ATOM 1693 C C . CYS A 1 228 ? 11.781 -9.444 10.752 1.00 74.19 228 CYS A C 1
ATOM 1695 O O . CYS A 1 228 ? 11.341 -10.460 10.208 1.00 74.19 228 CYS A O 1
ATOM 1697 N N . THR A 1 229 ? 11.332 -8.992 11.924 1.00 78.00 229 THR A N 1
ATOM 1698 C CA . THR A 1 229 ? 10.178 -9.588 12.617 1.00 78.00 229 THR A CA 1
ATOM 1699 C C . THR A 1 229 ? 8.884 -8.821 12.357 1.00 78.00 229 THR A C 1
ATOM 1701 O O . THR A 1 229 ? 7.803 -9.394 12.500 1.00 78.00 229 THR A O 1
ATOM 1704 N N . ASN A 1 230 ? 8.976 -7.554 11.939 1.00 82.69 230 ASN A N 1
ATOM 1705 C CA . ASN A 1 230 ? 7.830 -6.739 11.560 1.00 82.69 230 ASN A CA 1
ATOM 1706 C C . ASN A 1 230 ? 8.145 -5.826 10.365 1.00 82.69 230 ASN A C 1
ATOM 1708 O O . ASN A 1 230 ? 9.091 -5.034 10.408 1.00 82.69 230 ASN A O 1
ATOM 1712 N N . LEU A 1 231 ? 7.320 -5.906 9.324 1.00 84.38 231 LEU A N 1
ATOM 1713 C CA . LEU A 1 231 ? 7.317 -4.988 8.194 1.00 84.38 231 LEU A CA 1
ATOM 1714 C C . LEU A 1 231 ? 6.387 -3.817 8.509 1.00 84.38 231 LEU A C 1
ATOM 1716 O O . LEU A 1 231 ? 5.178 -3.987 8.645 1.00 84.38 231 LEU A O 1
ATOM 1720 N N . SER A 1 232 ? 6.958 -2.620 8.564 1.00 87.94 232 SER A N 1
ATOM 1721 C CA . SER A 1 232 ? 6.220 -1.362 8.535 1.00 87.94 232 SER A CA 1
ATOM 1722 C C . SER A 1 232 ? 6.076 -0.928 7.082 1.00 87.94 232 SER A C 1
ATOM 1724 O O . SER A 1 232 ? 7.077 -0.671 6.419 1.00 87.94 232 SER A O 1
ATOM 1726 N N . PHE A 1 233 ? 4.850 -0.838 6.588 1.00 88.00 233 PHE A N 1
ATOM 1727 C CA . PHE A 1 233 ? 4.514 -0.352 5.257 1.00 88.00 233 PHE A CA 1
ATOM 1728 C C . PHE A 1 233 ? 3.780 0.986 5.377 1.00 88.00 233 PHE A C 1
ATOM 1730 O O . PHE A 1 233 ? 2.708 1.049 5.976 1.00 88.00 233 PHE A O 1
ATOM 1737 N N . LEU A 1 234 ? 4.364 2.055 4.836 1.00 89.62 234 LEU A N 1
ATOM 1738 C CA . LEU A 1 234 ? 3.837 3.414 4.908 1.00 89.62 234 LEU A CA 1
ATOM 1739 C C . LEU A 1 234 ? 3.481 3.917 3.508 1.00 89.62 234 LEU A C 1
ATOM 1741 O O . LEU A 1 234 ? 4.315 3.942 2.597 1.00 89.62 234 LEU A O 1
ATOM 1745 N N . ARG A 1 235 ? 2.258 4.416 3.364 1.00 88.69 235 ARG A N 1
ATOM 1746 C CA . ARG A 1 235 ? 1.815 5.152 2.179 1.00 88.69 235 ARG A CA 1
ATOM 1747 C C . ARG A 1 235 ? 0.991 6.368 2.568 1.00 88.69 235 ARG A C 1
ATOM 1749 O O . ARG A 1 235 ? 0.393 6.406 3.639 1.00 88.69 235 ARG A O 1
ATOM 1756 N N . ASP A 1 236 ? 0.932 7.352 1.687 1.00 90.44 236 ASP A N 1
ATOM 1757 C CA . ASP A 1 236 ? -0.070 8.403 1.788 1.00 90.44 236 ASP A CA 1
ATOM 1758 C C . ASP A 1 236 ? -1.466 7.807 1.495 1.00 90.44 236 ASP A C 1
ATOM 1760 O O . ASP A 1 236 ? -1.624 6.783 0.814 1.00 90.44 236 ASP A O 1
ATOM 1764 N N . LEU A 1 237 ? -2.507 8.439 2.034 1.00 89.62 237 LEU A N 1
ATOM 1765 C CA . LEU A 1 237 ? -3.898 8.023 1.852 1.00 89.62 237 LEU A CA 1
ATOM 1766 C C . LEU A 1 237 ? -4.360 8.164 0.396 1.00 89.62 237 LEU A C 1
ATOM 1768 O O . LEU A 1 237 ? -5.233 7.409 -0.019 1.00 89.62 237 LEU A O 1
ATOM 1772 N N . ASP A 1 238 ? -3.716 9.032 -0.391 1.00 84.69 238 ASP A N 1
ATOM 1773 C CA . ASP A 1 238 ? -3.894 9.130 -1.849 1.00 84.69 238 ASP A CA 1
ATOM 1774 C C . ASP A 1 238 ? -3.248 7.956 -2.622 1.00 84.69 238 ASP A C 1
ATOM 1776 O O . ASP A 1 238 ? -3.320 7.883 -3.849 1.00 84.69 238 ASP A O 1
ATOM 1780 N N . GLY A 1 239 ? -2.609 7.030 -1.900 1.00 80.56 239 GLY A N 1
ATOM 1781 C CA . GLY A 1 239 ? -1.980 5.828 -2.429 1.00 80.56 239 GLY A CA 1
ATOM 1782 C C . GLY A 1 239 ? -0.496 5.987 -2.764 1.00 80.56 239 GLY A C 1
ATOM 1783 O O . GLY A 1 239 ? 0.134 5.018 -3.192 1.00 80.56 239 GLY A O 1
ATOM 1784 N N . ARG A 1 240 ? 0.117 7.160 -2.566 1.00 81.50 240 ARG A N 1
ATOM 1785 C CA . ARG A 1 240 ? 1.553 7.326 -2.822 1.00 81.50 240 ARG A CA 1
ATOM 1786 C C . ARG A 1 240 ? 2.376 6.457 -1.875 1.00 81.50 240 ARG A C 1
ATOM 1788 O O . ARG A 1 240 ? 2.308 6.624 -0.662 1.00 81.50 240 ARG A O 1
ATOM 1795 N N . PHE A 1 241 ? 3.198 5.562 -2.426 1.00 82.25 241 PHE A N 1
ATOM 1796 C CA . PHE A 1 241 ? 4.195 4.855 -1.622 1.00 82.25 241 PHE A CA 1
ATOM 1797 C C . PHE A 1 241 ? 5.113 5.868 -0.936 1.00 82.25 241 PHE A C 1
ATOM 1799 O O . PHE A 1 241 ? 5.674 6.736 -1.611 1.00 82.25 241 PHE A O 1
ATOM 1806 N N . MET A 1 242 ? 5.278 5.735 0.377 1.00 82.00 242 MET A N 1
ATOM 1807 C CA . MET A 1 242 ? 6.193 6.571 1.142 1.00 82.00 242 MET A CA 1
ATOM 1808 C C . MET A 1 242 ? 7.449 5.793 1.481 1.00 82.00 242 MET A C 1
ATOM 1810 O O . MET A 1 242 ? 8.531 6.172 1.044 1.00 82.00 242 MET A O 1
ATOM 1814 N N . SER A 1 243 ? 7.293 4.710 2.237 1.00 81.31 243 SER A N 1
ATOM 1815 C CA . SER A 1 243 ? 8.415 3.919 2.713 1.00 81.31 243 SER A CA 1
ATOM 1816 C C . SER A 1 243 ? 7.973 2.526 3.139 1.00 81.31 243 SER A C 1
ATOM 1818 O O . SER A 1 243 ? 6.799 2.252 3.389 1.00 81.31 243 SER A O 1
ATOM 1820 N N . SER A 1 244 ? 8.942 1.629 3.249 1.00 80.00 244 SER A N 1
ATOM 1821 C CA . SER A 1 244 ? 8.770 0.373 3.963 1.00 80.00 244 SER A CA 1
ATOM 1822 C C . SER A 1 244 ? 10.034 0.094 4.750 1.00 80.00 244 SER A C 1
ATOM 1824 O O . SER A 1 244 ? 11.121 0.297 4.213 1.00 80.00 244 SER A O 1
ATOM 1826 N N . SER A 1 245 ? 9.905 -0.383 5.980 1.00 79.69 245 SER A N 1
ATOM 1827 C CA . SER A 1 245 ? 11.051 -0.758 6.800 1.00 79.69 245 SER A CA 1
ATOM 1828 C C . SER A 1 245 ? 10.813 -2.063 7.532 1.00 79.69 245 SER A C 1
ATOM 1830 O O . SER A 1 245 ? 9.694 -2.388 7.931 1.00 79.69 245 SER A O 1
ATOM 1832 N N . CYS A 1 246 ? 11.896 -2.800 7.730 1.00 77.06 246 CYS A N 1
ATOM 1833 C CA . CYS A 1 246 ? 11.909 -3.955 8.605 1.00 77.06 246 CYS A CA 1
ATOM 1834 C C . CYS A 1 246 ? 12.412 -3.553 9.978 1.00 77.06 246 CYS A C 1
ATOM 1836 O O . CYS A 1 246 ? 13.483 -2.972 10.108 1.00 77.06 246 CYS A O 1
ATOM 1838 N N . ASN A 1 247 ? 11.629 -3.877 10.999 1.00 76.69 247 ASN A N 1
ATOM 1839 C CA . ASN A 1 247 ? 11.946 -3.557 12.378 1.00 76.69 247 ASN A CA 1
ATOM 1840 C C . ASN A 1 247 ? 11.965 -4.839 13.206 1.00 76.69 247 ASN A C 1
ATOM 1842 O O . ASN A 1 247 ? 11.144 -5.741 13.010 1.00 76.69 247 ASN A O 1
ATOM 1846 N N . GLU A 1 248 ? 12.874 -4.885 14.173 1.00 74.50 248 GLU A N 1
ATOM 1847 C CA . GLU A 1 248 ? 12.789 -5.837 15.271 1.00 74.50 248 GLU A CA 1
ATOM 1848 C C . GLU A 1 248 ? 11.746 -5.311 16.262 1.00 74.50 248 GLU A C 1
ATOM 1850 O O . GLU A 1 248 ? 12.011 -4.384 17.028 1.00 74.50 248 GLU A O 1
ATOM 1855 N N . GLN A 1 249 ? 10.533 -5.865 16.237 1.00 71.75 249 GLN A N 1
ATOM 1856 C CA . GLN A 1 249 ? 9.517 -5.554 17.242 1.00 71.75 249 GLN A CA 1
ATOM 1857 C C . GLN A 1 249 ? 9.352 -6.706 18.225 1.00 71.75 249 GLN A C 1
ATOM 1859 O O . GLN A 1 249 ? 9.237 -7.873 17.844 1.00 71.75 249 GLN A O 1
ATOM 1864 N N . ASN A 1 250 ? 9.297 -6.358 19.510 1.00 67.56 250 ASN A N 1
ATOM 1865 C CA . ASN A 1 250 ? 8.922 -7.289 20.557 1.00 67.56 250 ASN A CA 1
ATOM 1866 C C . ASN A 1 250 ? 7.411 -7.566 20.474 1.00 67.56 250 ASN A C 1
ATOM 1868 O O . ASN A 1 250 ? 6.597 -6.780 20.958 1.00 67.56 250 ASN A O 1
ATOM 1872 N N . LEU A 1 251 ? 7.026 -8.700 19.884 1.00 67.69 251 LEU A N 1
ATOM 1873 C CA . LEU A 1 251 ? 5.619 -9.118 19.778 1.00 67.69 251 LEU A CA 1
ATOM 1874 C C . LEU A 1 251 ? 4.939 -9.325 21.145 1.00 67.69 251 LEU A C 1
ATOM 1876 O O . LEU A 1 251 ? 3.716 -9.407 21.205 1.00 67.69 251 LEU A O 1
ATOM 1880 N N . ALA A 1 252 ? 5.694 -9.399 22.249 1.00 65.12 252 ALA A N 1
ATOM 1881 C CA . ALA A 1 252 ? 5.107 -9.415 23.590 1.00 65.12 252 ALA A CA 1
ATOM 1882 C C . ALA A 1 252 ? 4.510 -8.051 23.990 1.00 65.12 252 ALA A C 1
ATOM 1884 O O . ALA A 1 252 ? 3.571 -8.012 24.781 1.00 65.12 252 ALA A O 1
ATOM 1885 N N . GLU A 1 253 ? 5.038 -6.949 23.449 1.00 68.38 253 GLU A N 1
ATOM 1886 C CA . GLU A 1 253 ? 4.563 -5.580 23.705 1.00 68.38 253 GLU A CA 1
ATOM 1887 C C . GLU A 1 253 ? 3.482 -5.148 22.709 1.00 68.38 253 GLU A C 1
ATOM 1889 O O . GLU A 1 253 ? 2.640 -4.312 23.025 1.00 68.38 253 GLU A O 1
ATOM 1894 N N . SER A 1 254 ? 3.469 -5.737 21.513 1.00 74.62 254 SER A N 1
ATOM 1895 C CA . SER A 1 254 ? 2.417 -5.532 20.513 1.00 74.62 254 SER A CA 1
ATOM 1896 C C . SER A 1 254 ? 2.031 -6.877 19.897 1.00 74.62 254 SER A C 1
ATOM 1898 O O . SER A 1 254 ? 2.591 -7.271 18.871 1.00 74.62 254 SER A O 1
ATOM 1900 N N . PRO A 1 255 ? 1.125 -7.625 20.552 1.00 84.06 255 PRO A N 1
ATOM 1901 C CA . PRO A 1 255 ? 0.664 -8.911 20.058 1.00 84.06 255 PRO A CA 1
ATOM 1902 C C . PRO A 1 255 ? 0.036 -8.784 18.675 1.00 84.06 255 PRO A C 1
ATOM 1904 O O . PRO A 1 255 ? -0.757 -7.880 18.422 1.00 84.06 255 PRO A O 1
ATOM 1907 N N . ALA A 1 256 ? 0.352 -9.729 17.794 1.00 87.38 256 ALA A N 1
ATOM 1908 C CA . ALA A 1 256 ? -0.264 -9.756 16.480 1.00 87.38 256 ALA A CA 1
ATOM 1909 C C . ALA A 1 256 ? -1.733 -10.207 16.556 1.00 87.38 256 ALA A C 1
ATOM 1911 O O . ALA A 1 256 ? -2.047 -11.224 17.180 1.00 87.38 256 ALA A O 1
ATOM 1912 N N . ILE A 1 257 ? -2.588 -9.472 15.856 1.00 89.44 257 ILE A N 1
ATOM 1913 C CA . ILE A 1 257 ? -4.015 -9.690 15.6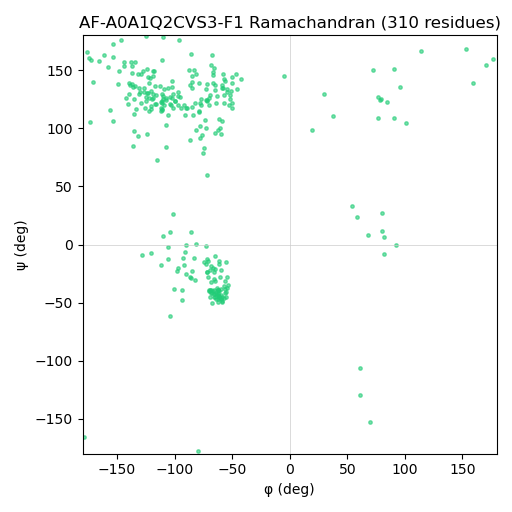27 1.00 89.44 257 ILE A CA 1
ATOM 1914 C C . ILE A 1 257 ? -4.201 -10.633 14.438 1.00 89.44 257 ILE A C 1
ATOM 1916 O O . ILE A 1 257 ? -3.492 -10.504 13.439 1.00 89.44 257 ILE A O 1
ATOM 1920 N N . ASP A 1 258 ? -5.157 -11.561 14.518 1.00 90.00 258 ASP A N 1
ATOM 1921 C CA . ASP A 1 258 ? -5.577 -12.363 13.363 1.00 90.00 258 ASP A CA 1
ATOM 1922 C C . ASP A 1 258 ? -6.619 -11.590 12.542 1.00 90.00 258 ASP A C 1
ATOM 1924 O O . ASP A 1 258 ? -7.738 -11.353 12.995 1.00 90.00 258 ASP A O 1
ATOM 1928 N N . VAL A 1 259 ? -6.251 -11.175 11.329 1.00 90.44 259 VAL A N 1
ATOM 1929 C CA . VAL A 1 259 ? -7.119 -10.387 10.440 1.00 90.44 259 VAL A CA 1
ATOM 1930 C C . VAL A 1 259 ? -7.964 -11.249 9.505 1.00 90.44 259 VAL A C 1
ATOM 1932 O O . VAL A 1 259 ? -8.822 -10.723 8.786 1.00 90.44 259 VAL A O 1
ATOM 1935 N N . LYS A 1 260 ? -7.762 -12.573 9.480 1.00 87.00 260 LYS A N 1
ATOM 1936 C CA . LYS A 1 260 ? -8.564 -13.479 8.637 1.00 87.00 260 LYS A CA 1
ATOM 1937 C C . LYS A 1 260 ? -10.002 -13.562 9.118 1.00 87.00 260 LYS A C 1
ATOM 1939 O O . LYS A 1 260 ? -10.913 -13.528 8.298 1.00 87.00 260 LYS A O 1
ATOM 1944 N N . ASP A 1 261 ? -10.186 -13.583 10.433 1.00 85.25 261 ASP A N 1
ATOM 1945 C CA . ASP A 1 261 ? -11.500 -13.727 11.066 1.00 85.25 261 ASP A CA 1
ATOM 1946 C C . ASP A 1 261 ? -12.193 -12.382 11.326 1.00 85.25 261 ASP A C 1
ATOM 1948 O O . ASP A 1 261 ? -13.303 -12.329 11.860 1.00 85.25 261 ASP A O 1
ATOM 1952 N N . ARG A 1 262 ? -11.541 -11.276 10.960 1.00 91.75 262 ARG A N 1
ATOM 1953 C CA . ARG A 1 262 ? -12.071 -9.924 11.133 1.00 91.75 262 ARG A CA 1
ATOM 1954 C C . ARG A 1 262 ? -12.917 -9.517 9.936 1.00 91.75 262 ARG A C 1
ATOM 1956 O O . ARG A 1 262 ? -12.700 -9.948 8.808 1.00 91.75 262 ARG A O 1
ATOM 1963 N N . THR A 1 263 ? -13.902 -8.669 10.172 1.00 94.56 263 THR A N 1
ATOM 1964 C CA . THR A 1 263 ? -14.770 -8.125 9.125 1.00 94.56 263 THR A CA 1
ATOM 1965 C C . THR A 1 263 ? -14.724 -6.609 9.157 1.00 94.56 263 THR A C 1
ATOM 1967 O O . THR A 1 263 ? -14.566 -6.010 10.221 1.00 94.56 263 THR A O 1
ATOM 1970 N N . ALA A 1 264 ? -14.926 -5.978 8.001 1.00 94.94 264 ALA A N 1
ATOM 1971 C CA . ALA A 1 264 ? -15.069 -4.529 7.935 1.00 94.94 264 ALA A CA 1
ATOM 1972 C C . ALA A 1 264 ? -16.202 -4.017 8.835 1.00 94.94 264 ALA A C 1
ATOM 1974 O O . ALA A 1 264 ? -16.084 -2.935 9.396 1.00 94.94 264 ALA A O 1
ATOM 1975 N N . GLN A 1 265 ? -17.264 -4.813 9.024 1.00 96.25 265 GLN A N 1
ATOM 1976 C CA . GLN A 1 265 ? -18.377 -4.441 9.896 1.00 96.25 265 GLN A CA 1
ATOM 1977 C C . GLN A 1 265 ? -17.940 -4.316 11.356 1.00 96.25 265 GLN A C 1
ATOM 1979 O O . GLN A 1 265 ? -18.314 -3.352 12.002 1.00 96.25 265 GLN A O 1
ATOM 1984 N N . GLN A 1 266 ? -17.099 -5.222 11.867 1.00 95.44 266 GLN A N 1
ATOM 1985 C CA . GLN A 1 266 ? -16.587 -5.112 13.241 1.00 95.44 266 GLN A CA 1
ATOM 1986 C C . GLN A 1 266 ? -15.753 -3.841 13.447 1.00 95.44 266 GLN A C 1
ATOM 1988 O O . GLN A 1 266 ? -15.859 -3.201 14.491 1.00 95.44 266 GLN A O 1
ATOM 1993 N N . LEU A 1 267 ? -14.944 -3.463 12.452 1.00 94.38 267 LEU A N 1
ATOM 1994 C CA . LEU A 1 267 ? -14.159 -2.226 12.493 1.00 94.38 267 LEU A CA 1
ATOM 1995 C C . LEU A 1 267 ? -15.054 -0.986 12.375 1.00 94.38 267 LEU A C 1
ATOM 1997 O O . LEU A 1 267 ? -14.840 -0.012 13.092 1.00 94.38 267 LEU A O 1
ATOM 2001 N N . ALA A 1 268 ? -16.081 -1.038 11.524 1.00 94.69 268 ALA A N 1
ATOM 2002 C CA . ALA A 1 268 ? -17.063 0.030 11.374 1.00 94.69 268 ALA A CA 1
ATOM 2003 C C . ALA A 1 268 ? -17.898 0.224 12.651 1.00 94.69 268 ALA A C 1
ATOM 2005 O O . ALA A 1 268 ? -18.026 1.350 13.117 1.00 94.69 268 ALA A O 1
ATOM 2006 N N . ASP A 1 269 ? -18.386 -0.855 13.266 1.00 95.56 269 ASP A N 1
ATOM 2007 C CA . ASP A 1 269 ? -19.145 -0.813 14.521 1.00 95.56 269 ASP A CA 1
ATOM 2008 C C . ASP A 1 269 ? -18.292 -0.239 15.663 1.00 95.56 269 ASP A C 1
ATOM 2010 O O . ASP A 1 269 ? -18.765 0.580 16.454 1.00 95.56 269 ASP A O 1
ATOM 2014 N N . ALA A 1 270 ? -17.013 -0.630 15.738 1.00 95.38 270 ALA A N 1
ATOM 2015 C CA . ALA A 1 270 ? -16.067 -0.043 16.681 1.00 95.38 270 ALA A CA 1
ATOM 2016 C C . ALA A 1 270 ? -15.873 1.455 16.394 1.00 95.38 270 ALA A C 1
ATOM 2018 O O . AL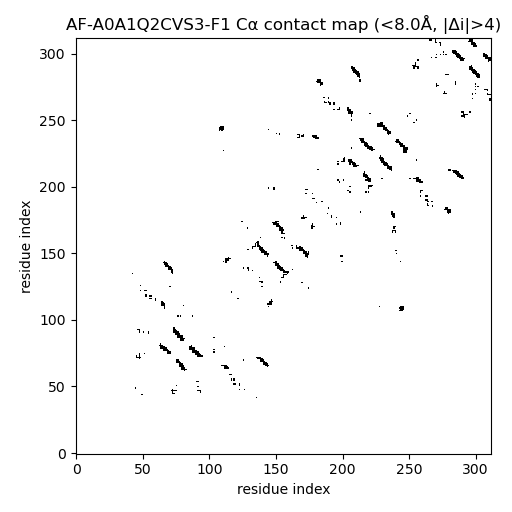A A 1 270 ? -16.028 2.280 17.292 1.00 95.38 270 ALA A O 1
ATOM 2019 N N . ALA A 1 271 ? -15.620 1.841 15.143 1.00 93.50 271 ALA A N 1
ATOM 2020 C CA . ALA A 1 271 ? -15.501 3.245 14.762 1.00 93.50 271 ALA A CA 1
ATOM 2021 C C . ALA A 1 271 ? -16.744 4.061 15.154 1.00 93.50 271 ALA A C 1
ATOM 2023 O O . ALA A 1 271 ? -16.607 5.118 15.769 1.00 93.50 271 ALA A O 1
ATOM 2024 N N . GLU A 1 272 ? -17.949 3.553 14.897 1.00 94.06 272 GLU A N 1
ATOM 2025 C CA . GLU A 1 272 ? -19.207 4.189 15.299 1.00 94.06 272 GLU A CA 1
ATOM 2026 C C . GLU A 1 272 ? -19.339 4.313 16.824 1.00 94.06 272 GLU A C 1
ATOM 2028 O O . GLU A 1 272 ? -19.778 5.352 17.324 1.00 94.06 272 GLU A O 1
ATOM 2033 N N . ALA A 1 273 ? -18.904 3.302 17.582 1.00 95.88 273 ALA A N 1
ATOM 2034 C CA . ALA A 1 273 ? -18.933 3.314 19.043 1.00 95.88 273 ALA A CA 1
ATOM 2035 C C . ALA A 1 273 ? -18.025 4.389 19.665 1.00 95.88 273 ALA A C 1
ATOM 2037 O O . ALA A 1 273 ? -18.263 4.797 20.804 1.00 95.88 273 ALA A O 1
ATOM 2038 N N . THR A 1 274 ? -17.023 4.892 18.933 1.00 94.12 274 THR A N 1
ATOM 2039 C CA . THR A 1 274 ? -16.233 6.054 19.379 1.00 94.12 274 THR A CA 1
ATOM 2040 C C . THR A 1 274 ? -17.045 7.352 19.375 1.00 94.12 274 THR A C 1
ATOM 2042 O O . THR A 1 274 ? -16.683 8.310 20.054 1.00 94.12 274 THR A O 1
ATOM 2045 N N . GLY A 1 275 ? -18.136 7.416 18.602 1.00 92.12 275 GLY A N 1
ATOM 2046 C CA . GLY A 1 275 ? -18.903 8.641 18.372 1.00 92.12 275 GLY A CA 1
ATOM 2047 C C . GLY A 1 275 ? -18.160 9.703 17.550 1.00 92.12 275 GLY A C 1
ATOM 2048 O O . GLY A 1 275 ? -18.653 10.826 17.433 1.00 92.12 275 GLY A O 1
ATOM 2049 N N . LEU A 1 276 ? -16.992 9.371 16.991 1.00 89.62 276 LEU A N 1
ATOM 2050 C CA . LEU A 1 276 ? -16.185 10.247 16.147 1.00 89.62 276 LEU A CA 1
ATOM 2051 C C . LEU A 1 276 ? -16.358 9.869 14.676 1.00 89.62 276 LEU A C 1
ATOM 2053 O O . LEU A 1 276 ? -16.425 8.697 14.315 1.00 89.62 276 LEU A O 1
ATOM 2057 N N . THR A 1 277 ? -16.424 10.878 13.808 1.00 87.88 277 THR A N 1
ATOM 2058 C CA . THR A 1 277 ? -16.431 10.648 12.360 1.00 87.88 277 THR A CA 1
ATOM 2059 C C . THR A 1 277 ? -14.996 10.530 11.874 1.00 87.88 277 THR A C 1
ATOM 2061 O O . THR A 1 277 ? -14.219 11.477 11.973 1.00 87.88 277 THR A O 1
ATOM 2064 N N . ILE A 1 278 ? -14.648 9.374 11.316 1.00 88.69 278 ILE A N 1
ATOM 2065 C CA . ILE A 1 278 ? -13.325 9.136 10.742 1.00 88.69 278 ILE A CA 1
ATOM 2066 C C . ILE A 1 278 ? -13.308 9.728 9.334 1.00 88.69 278 ILE A C 1
ATOM 2068 O O . ILE A 1 278 ? -13.805 9.135 8.378 1.00 88.69 278 ILE A O 1
ATOM 2072 N N . ASN A 1 279 ? -12.763 10.935 9.222 1.00 89.88 279 ASN A N 1
ATOM 2073 C CA . ASN A 1 279 ? -12.570 11.618 7.952 1.00 89.88 279 ASN A CA 1
ATOM 2074 C C . ASN A 1 279 ? -11.161 12.230 7.902 1.00 89.88 279 ASN A C 1
ATOM 2076 O O . ASN A 1 279 ? -10.955 13.316 8.449 1.00 89.88 279 ASN A O 1
ATOM 2080 N N . PRO A 1 280 ? -10.183 11.564 7.262 1.00 87.62 280 PRO A N 1
ATOM 2081 C CA . PRO A 1 280 ? -8.815 12.065 7.178 1.00 87.62 280 PRO A CA 1
ATOM 2082 C C . PRO A 1 280 ? -8.671 13.428 6.493 1.00 87.62 280 PRO A C 1
ATOM 2084 O O . PRO A 1 280 ? -7.689 14.122 6.750 1.00 87.62 280 PRO A O 1
ATOM 2087 N N . SER A 1 281 ? -9.635 13.846 5.665 1.00 86.38 281 SER A N 1
ATOM 2088 C CA . SER A 1 281 ? -9.638 15.188 5.064 1.00 86.38 281 SER A CA 1
ATOM 2089 C C . SER A 1 281 ? -9.949 16.319 6.059 1.00 86.38 281 SER A C 1
ATOM 2091 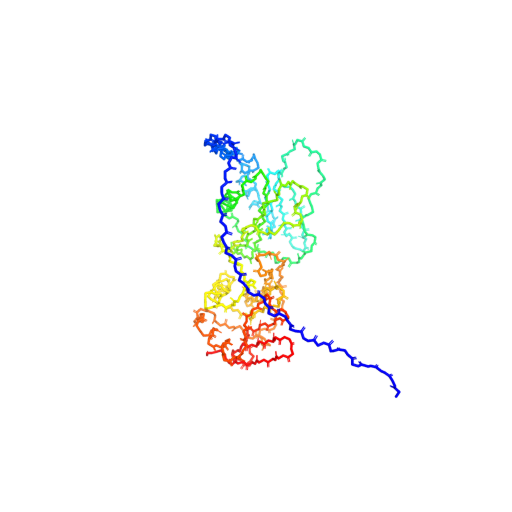O O . SER A 1 281 ? -9.730 17.492 5.748 1.00 86.38 281 SER A O 1
ATOM 2093 N N . GLU A 1 282 ? -10.426 15.997 7.266 1.00 82.31 282 GLU A N 1
ATOM 2094 C CA . GLU A 1 282 ? -10.857 16.967 8.273 1.00 82.31 282 GLU A CA 1
ATOM 2095 C C . GLU A 1 282 ? -9.876 17.071 9.449 1.00 82.31 282 GLU A C 1
ATOM 2097 O O . GLU A 1 282 ? -10.074 16.510 10.527 1.00 82.31 282 GLU A O 1
ATOM 2102 N N . GLY A 1 283 ? -8.836 17.887 9.264 1.00 79.88 283 GLY A N 1
ATOM 2103 C CA . GLY A 1 283 ? -7.918 18.267 10.338 1.00 79.88 283 GLY A CA 1
ATOM 2104 C C . GLY A 1 283 ? -7.021 17.122 10.815 1.00 79.88 283 GLY A C 1
ATOM 2105 O O . GLY A 1 283 ? -6.661 16.232 10.053 1.00 79.88 283 GLY A O 1
ATOM 2106 N N . TYR A 1 284 ? -6.600 17.191 12.080 1.00 86.06 284 TYR A N 1
ATOM 2107 C CA . TYR A 1 284 ? -5.798 16.129 12.683 1.00 86.06 284 TYR A CA 1
ATOM 2108 C C . TYR A 1 284 ? -6.695 14.941 13.041 1.00 86.06 284 TYR A C 1
ATOM 2110 O O . TYR A 1 284 ? -7.615 15.087 13.852 1.00 86.06 284 TYR A O 1
ATOM 2118 N N . LEU A 1 285 ? -6.382 13.789 12.452 1.00 90.62 285 LEU A N 1
ATOM 2119 C CA . LEU A 1 285 ? -6.994 12.496 12.722 1.00 90.62 285 LEU A CA 1
ATOM 2120 C C . LEU A 1 285 ? -5.887 11.463 12.941 1.00 90.62 285 LEU A C 1
ATOM 2122 O O . LEU A 1 285 ? -5.004 11.312 12.090 1.00 90.62 285 LEU A O 1
ATOM 2126 N N . SER A 1 286 ? -5.992 10.729 14.044 1.00 92.94 286 SER A N 1
ATOM 2127 C CA . SER A 1 286 ? -5.229 9.516 14.302 1.00 92.94 286 SER A CA 1
ATOM 2128 C C . SER A 1 286 ? -6.181 8.352 14.583 1.00 92.94 286 SER A C 1
ATOM 2130 O O . SER A 1 286 ? -7.112 8.485 15.376 1.00 92.94 286 SER A O 1
ATOM 2132 N N . VAL A 1 287 ? -5.987 7.221 13.908 1.00 93.69 287 VAL A N 1
ATOM 2133 C CA . VAL A 1 287 ? -6.743 5.982 14.139 1.00 93.69 287 VAL A CA 1
ATOM 2134 C C . VAL A 1 287 ? -5.751 4.850 14.322 1.00 93.69 287 VAL A C 1
ATOM 2136 O O . VAL A 1 287 ? -4.961 4.586 13.426 1.00 93.69 287 VAL A O 1
ATOM 2139 N N . LEU A 1 288 ? -5.795 4.167 15.459 1.00 95.00 288 LEU A N 1
ATOM 2140 C CA . LEU A 1 288 ? -4.953 3.017 15.761 1.00 95.00 288 LEU A CA 1
ATOM 2141 C C . LEU A 1 288 ? -5.831 1.803 16.039 1.00 95.00 288 LEU A C 1
ATOM 2143 O O . LEU A 1 288 ? -6.566 1.784 17.024 1.00 95.00 288 LEU A O 1
ATOM 2147 N N . TRP A 1 289 ? -5.713 0.778 15.202 1.00 94.44 289 TRP A N 1
ATOM 2148 C CA . TRP A 1 289 ? -6.187 -0.564 15.517 1.00 94.44 289 TRP A CA 1
ATOM 2149 C C . TRP A 1 289 ? -4.996 -1.422 15.932 1.00 94.44 289 TRP A C 1
ATOM 2151 O O . TRP A 1 289 ? -4.070 -1.630 15.146 1.00 94.44 289 TRP A O 1
ATOM 2161 N N . SER A 1 290 ? -5.006 -1.894 17.175 1.00 92.62 290 SER A N 1
ATOM 2162 C CA . SER A 1 290 ? -3.950 -2.734 17.742 1.00 92.62 290 SER A CA 1
ATOM 2163 C C . SER A 1 290 ? -4.493 -3.622 18.866 1.00 92.62 290 SER A C 1
ATOM 2165 O O . SER A 1 290 ? -5.654 -3.515 19.271 1.00 92.62 290 SER A O 1
ATOM 2167 N N . ALA A 1 291 ? -3.658 -4.543 19.350 1.00 90.00 291 ALA A N 1
ATOM 2168 C CA . ALA A 1 291 ? -3.942 -5.342 20.534 1.00 90.00 291 ALA A CA 1
ATOM 2169 C C . ALA A 1 291 ? -2.987 -4.965 21.670 1.00 90.00 291 ALA A C 1
ATOM 2171 O O . ALA A 1 291 ? -1.781 -4.858 21.469 1.00 90.00 291 ALA A O 1
ATOM 2172 N N . GLU A 1 292 ? -3.521 -4.822 22.882 1.00 84.75 292 GLU A N 1
ATOM 2173 C CA . GLU A 1 292 ? -2.741 -4.641 24.110 1.00 84.75 292 GLU A CA 1
ATOM 2174 C C . GLU A 1 292 ? -3.239 -5.638 25.160 1.00 84.75 292 GLU A C 1
ATOM 2176 O O . GLU A 1 292 ? -4.443 -5.820 25.348 1.00 84.75 292 GLU A O 1
ATOM 2181 N N . GLY A 1 293 ? -2.318 -6.361 25.806 1.00 79.31 293 GLY A N 1
ATOM 2182 C CA . GLY A 1 293 ? -2.679 -7.374 26.805 1.00 79.31 293 GLY A CA 1
ATOM 2183 C C . GLY A 1 293 ? -3.592 -8.491 26.274 1.00 79.31 293 GLY A C 1
ATOM 2184 O O . GLY A 1 293 ? -4.321 -9.104 27.050 1.00 79.31 293 GLY A O 1
ATOM 2185 N N . GLY A 1 294 ? -3.584 -8.736 24.957 1.00 80.31 294 GLY A N 1
ATOM 2186 C CA . GLY A 1 294 ? -4.448 -9.714 24.288 1.00 80.31 294 GLY A CA 1
ATOM 2187 C C . GLY A 1 294 ? -5.867 -9.223 23.982 1.00 80.31 294 GLY A C 1
ATOM 2188 O O . GLY A 1 294 ? -6.684 -10.023 23.541 1.00 80.31 294 GLY A O 1
ATOM 2189 N N . THR A 1 295 ? -6.169 -7.940 24.208 1.00 88.12 295 THR A N 1
ATOM 2190 C CA . THR A 1 295 ? -7.457 -7.330 23.844 1.00 88.12 295 THR A CA 1
ATOM 2191 C C . THR A 1 295 ? -7.275 -6.359 22.686 1.00 88.12 295 THR A C 1
ATOM 2193 O O . THR A 1 295 ? -6.438 -5.455 22.744 1.00 88.12 295 THR A O 1
ATOM 2196 N N . GLU A 1 296 ? -8.077 -6.539 21.642 1.00 92.62 296 GLU A N 1
ATOM 2197 C CA . GLU A 1 296 ? -8.105 -5.655 20.482 1.00 92.62 296 GLU A CA 1
ATOM 2198 C C . GLU A 1 296 ? -8.891 -4.386 20.771 1.00 92.62 296 GLU A C 1
ATOM 2200 O O . GLU A 1 296 ? -9.958 -4.411 21.393 1.00 92.62 296 GLU A O 1
ATOM 2205 N N . HIS A 1 297 ? -8.372 -3.267 20.288 1.00 94.81 297 HIS A N 1
ATOM 2206 C CA . HIS A 1 297 ? -9.019 -1.982 20.435 1.00 94.81 297 HIS A CA 1
ATOM 2207 C C . HIS A 1 297 ? -8.808 -1.106 19.208 1.00 94.81 297 HIS A C 1
ATOM 2209 O O . HIS A 1 297 ? -7.821 -1.226 18.480 1.00 94.81 297 HIS A O 1
ATOM 2215 N N . LEU A 1 298 ? -9.760 -0.203 19.013 1.00 96.00 298 LEU A N 1
ATOM 2216 C CA . LEU A 1 298 ? -9.680 0.898 18.079 1.00 96.00 298 LEU A CA 1
ATOM 2217 C C . LEU A 1 298 ? -9.590 2.181 18.899 1.00 96.00 298 LEU A C 1
ATOM 2219 O O . LEU A 1 298 ? -10.505 2.521 19.651 1.00 96.00 298 LEU A O 1
ATOM 2223 N N . LYS A 1 299 ? -8.471 2.881 18.766 1.00 96.00 299 LYS A N 1
ATOM 2224 C CA . LYS A 1 299 ? -8.257 4.205 19.333 1.00 96.00 299 LYS A CA 1
ATOM 2225 C C . LYS A 1 299 ? -8.413 5.241 18.227 1.00 96.00 299 LYS A C 1
ATOM 2227 O O . LYS A 1 299 ? -7.743 5.144 17.206 1.00 96.00 299 LYS A O 1
ATOM 2232 N N . VAL A 1 300 ? -9.274 6.230 18.433 1.00 95.38 300 VAL A N 1
ATOM 2233 C CA . VAL A 1 300 ? -9.507 7.342 17.505 1.00 95.38 300 VAL A CA 1
ATOM 2234 C C . VAL A 1 300 ? -9.242 8.654 18.233 1.00 95.38 300 VAL A C 1
ATOM 2236 O O . VAL A 1 300 ? -9.822 8.921 19.286 1.00 95.38 300 VAL A O 1
ATOM 2239 N N . GLU A 1 301 ? -8.374 9.479 17.663 1.00 93.56 301 GLU A N 1
ATOM 2240 C CA . GLU A 1 301 ? -8.068 10.828 18.120 1.00 93.56 301 GLU A CA 1
ATOM 2241 C C . GLU A 1 301 ? -8.407 11.827 17.008 1.00 93.56 301 GLU A C 1
ATOM 2243 O O . GLU A 1 301 ? -7.926 11.710 15.882 1.00 93.56 301 GLU A O 1
ATOM 2248 N N . GLN A 1 302 ? -9.236 12.823 17.322 1.00 88.19 302 GLN A N 1
ATOM 2249 C CA . GLN A 1 302 ? -9.605 13.894 16.401 1.00 88.19 302 GLN A CA 1
ATOM 2250 C C . GLN A 1 302 ? -9.540 15.246 17.120 1.00 88.19 302 GLN A C 1
ATOM 2252 O O . GLN A 1 302 ? -10.316 15.545 18.038 1.00 88.19 302 GLN A O 1
ATOM 2257 N N . GLY A 1 303 ? -8.587 16.084 16.707 1.00 86.56 303 GLY A N 1
ATOM 2258 C CA . GLY A 1 303 ? -8.278 17.341 17.389 1.00 86.56 303 GLY A CA 1
ATOM 2259 C C . GLY A 1 303 ? -7.818 17.128 18.837 1.00 86.56 303 GLY A C 1
ATOM 2260 O O . GLY A 1 303 ? -6.686 16.730 19.064 1.00 86.56 303 GLY A O 1
ATOM 2261 N N . ILE A 1 304 ? -8.677 17.446 19.813 1.00 87.81 304 ILE A N 1
ATOM 2262 C CA . ILE A 1 304 ? -8.405 17.256 21.256 1.00 87.81 304 ILE A CA 1
ATOM 2263 C C . ILE A 1 304 ? -9.178 16.080 21.867 1.00 87.81 304 ILE A C 1
ATOM 2265 O O . ILE A 1 304 ? -9.091 15.849 23.073 1.00 87.81 304 ILE A O 1
ATOM 2269 N N . THR A 1 305 ? -10.014 15.412 21.071 1.00 91.62 305 THR A N 1
ATOM 2270 C CA . THR A 1 305 ? -10.875 14.329 21.547 1.00 91.62 305 THR A CA 1
ATOM 2271 C C . THR A 1 305 ? -10.202 13.005 21.252 1.00 91.62 305 THR A C 1
ATOM 2273 O O . THR A 1 305 ? -9.796 12.771 20.120 1.00 91.62 305 THR A O 1
ATOM 2276 N N . GLU A 1 306 ? -10.133 12.136 22.252 1.00 95.06 306 GLU A N 1
ATOM 2277 C CA . GLU A 1 306 ? -9.594 10.784 22.140 1.00 95.06 306 GLU A CA 1
ATOM 2278 C C . GLU A 1 306 ? -10.633 9.798 22.672 1.00 95.06 306 GLU A C 1
ATOM 2280 O O . GLU A 1 306 ? -11.230 10.043 23.725 1.00 95.06 306 GLU A O 1
ATOM 2285 N N . GLN A 1 307 ? -10.863 8.705 21.949 1.00 96.75 307 GLN A N 1
ATOM 2286 C CA . GLN A 1 307 ? -11.737 7.607 22.351 1.00 96.75 307 GLN A CA 1
ATOM 2287 C C . GLN A 1 307 ? -11.080 6.269 22.022 1.00 96.75 307 GLN A C 1
ATOM 2289 O O . GLN A 1 307 ? -10.530 6.097 20.938 1.00 96.75 307 GLN A O 1
ATOM 2294 N N . THR A 1 308 ? -11.185 5.312 22.941 1.00 96.31 308 THR A N 1
ATOM 2295 C CA . THR A 1 308 ? -10.713 3.938 22.745 1.00 96.31 308 THR A CA 1
ATOM 2296 C C . THR A 1 308 ? -11.863 2.986 23.006 1.00 96.31 308 THR A C 1
ATOM 2298 O O . THR A 1 308 ? -12.491 3.040 24.064 1.00 96.31 308 THR A O 1
ATOM 2301 N N . VAL A 1 309 ? -12.127 2.106 22.050 1.00 96.50 309 VAL A N 1
ATOM 2302 C CA . VAL A 1 309 ? -13.212 1.126 22.112 1.00 96.50 309 VAL A CA 1
ATOM 2303 C C . VAL A 1 309 ? -12.675 -0.270 21.808 1.00 96.50 309 VAL A C 1
ATOM 2305 O O . VAL A 1 309 ? -11.740 -0.399 21.018 1.00 96.50 309 VAL A O 1
ATOM 2308 N N . PRO A 1 310 ? -13.225 -1.327 22.423 1.00 94.56 310 PRO A N 1
ATOM 2309 C CA . PRO A 1 310 ? -12.856 -2.690 22.069 1.00 94.56 310 PRO A CA 1
ATOM 2310 C C . PRO A 1 310 ? -13.324 -3.024 20.649 1.00 94.56 310 PRO A C 1
ATOM 2312 O O . PRO A 1 310 ? -14.395 -2.590 20.222 1.00 94.56 310 PRO A O 1
ATOM 2315 N N . VAL A 1 311 ? -12.542 -3.837 19.945 1.00 91.44 311 VAL A N 1
ATOM 2316 C CA . VAL A 1 311 ? -12.929 -4.420 18.655 1.00 91.44 311 VAL A CA 1
ATOM 2317 C C . VAL A 1 311 ? -13.257 -5.889 18.894 1.00 91.44 311 VAL A C 1
ATOM 2319 O O . VAL A 1 311 ? -12.353 -6.655 19.206 1.00 91.44 311 VAL A O 1
ATOM 2322 N N . GLY A 1 312 ? -14.541 -6.243 18.755 1.00 73.56 312 GLY A N 1
ATOM 2323 C CA . GLY A 1 312 ? -15.060 -7.615 18.590 1.00 73.56 312 GLY A CA 1
ATOM 2324 C C . GLY A 1 312 ? -14.406 -8.727 19.407 1.00 73.56 312 GLY A C 1
ATOM 2325 O O . GLY A 1 312 ? -13.483 -9.377 18.856 1.00 73.56 312 GLY A O 1
#

Organism: NCBI:txid399497

Radius of gyration: 27.18 Å; Cα contacts (8 Å, |Δi|>4): 572; chains: 1; bounding box: 69×72×67 Å

Sequence (312 aa):
MNRGRIGLKLGFGALCVAAAAACTGTPEPAPTTLSASPLPVPSAPPAVLDRLPAVIEDLTTRPGEISLLQVTRDHVAARIHEGDQTRHELLVQNYDQGNPPVDIGRNDEFPAPTSTLDSASIVSEVETLASRCPGEYFEVTIVFLGETTRFATLKCPPDAADKISVSPTAVTLNGEVLPDLTGPWTLETWQQVLDETRALSIGGRMTSVYVLSPQLLLQVPTAESGPCTNLSFLRDLDGRFMSSSCNEQNLAESPAIDVKDRTAQQLADAAEATGLTINPSEGYLSVLWSAEGGTEHLKVEQGITEQTVPVG

pLDDT: mean 75.56, std 19.82, range [27.97, 96.75]

Secondary structure (DSSP, 8-state):
--------------------------PPPP------PPPPPPP---HHHHHHHHHHHHHHHSSSEEEEEEEESSEEEEEEEETTEEEEEEEEE--SS-PPPP----------------HHHHHHHHHHHHTT-SSS--EEEEEE-SSS-EEEEEE--SSSS-TTSPPPSEEEETTEEPPP-SS---HHHHHHHHHHHHHH-TTSEESEEEEETTEEEEEEE--SSSS-SEEEEEEETTS-EEEEEEE---TTTSPPEE-SS--HHHHHHHHHHTT----TTSSSEEEEEEEETTEEEEEEEETTEEEEEE--

Solvent-accessible surface area (backbone atoms only — not comparable to full-atom values): 18271 Å² total; per-residue (Å²): 131,91,85,84,88,80,89,83,83,89,84,86,88,84,89,86,87,88,83,90,86,86,88,81,90,80,85,80,78,74,85,78,77,77,75,75,72,76,74,81,72,83,70,76,82,43,74,40,64,79,45,42,53,63,50,43,52,53,55,64,74,46,92,54,24,56,29,32,41,39,41,37,52,48,33,34,34,39,32,38,30,52,84,95,43,77,46,81,46,80,77,43,72,67,82,88,69,96,70,79,86,81,82,79,67,93,77,75,65,57,48,69,17,63,63,77,71,58,40,68,61,53,48,52,49,51,53,59,50,52,69,69,31,94,55,88,36,39,39,38,40,37,37,37,77,34,63,80,33,36,41,36,38,28,29,54,29,96,45,90,84,49,65,88,79,53,71,56,73,44,28,27,52,69,82,43,76,57,70,70,54,42,54,69,65,45,56,66,50,41,37,49,56,51,50,53,49,44,69,70,16,57,90,30,28,30,34,36,41,36,37,46,52,66,31,38,37,40,29,22,42,64,41,99,75,64,83,43,29,23,37,39,39,34,24,35,26,72,48,39,82,69,49,43,36,52,36,80,61,65,50,90,76,39,37,67,44,68,55,72,87,55,52,29,62,48,55,42,53,30,45,55,72,55,76,57,84,61,32,43,73,60,65,57,31,38,38,38,40,38,29,54,98,87,43,42,32,41,36,42,34,48,80,91,46,73,36,76,36,67,42,127

Nearest PDB structures (foldseek):
  7nv0-assembly1_C  TM=2.000E-01  e=3.124E-04  Homo sapiens
  6t7x-assembly1_A  TM=2.184E-01  e=7.714E-04  Pyrococcus abyssi GE5
  3lx2-assembly1_C  TM=2.272E-01  e=6.240E-03  Thermococcus kodakarensis
  3p91-assembly1_A  TM=2.161E-01  e=7.822E-03  Entamoeba histolytica
  6vvo-assembly1_F  TM=1.747E-01  e=1.229E-02  Homo sapiens